Protein AF-A0A958Q9N9-F1 (afdb_monomer)

Foldseek 3Di:
DCPVVVVVVVVVVVVVVVVVVVCVVVCCVVCVPVDVLVVVLVVLQVQLVVLQVVLVVCVVVVVNLVSLVSLVSNQRLDLDQDDLVSLVSNLVSQVSSLVVLVVLCVVLVFDLPLSVVLNVLSVVLSVLNVVLNVLVVVLVVLVPPPDDDNDDPVVNVVSVVVNVVSSVVSNVSSVVSVVSSVVSSCSSPVVVVVVVPD

Structure (mmCIF, N/CA/C/O backbone):
data_AF-A0A958Q9N9-F1
#
_entry.id   AF-A0A958Q9N9-F1
#
loop_
_atom_site.group_PDB
_atom_site.id
_atom_site.type_symbol
_atom_site.label_atom_id
_atom_site.label_alt_id
_atom_site.label_comp_id
_atom_site.label_asym_id
_atom_site.label_entity_id
_atom_site.label_seq_id
_atom_site.pdbx_PDB_ins_code
_atom_site.Cartn_x
_atom_site.Cartn_y
_atom_site.Cartn_z
_atom_site.occupancy
_atom_site.B_iso_or_equiv
_atom_site.auth_seq_id
_atom_site.auth_comp_id
_atom_site.auth_asym_id
_atom_site.auth_atom_id
_atom_site.pdbx_PDB_model_num
ATOM 1 N N . MET A 1 1 ? 66.419 21.357 -17.525 1.00 58.06 1 MET A N 1
ATOM 2 C CA . MET A 1 1 ? 65.858 20.960 -16.212 1.00 58.06 1 MET A CA 1
ATOM 3 C C . MET A 1 1 ? 64.323 20.844 -16.187 1.00 58.06 1 MET A C 1
ATOM 5 O O . MET A 1 1 ? 63.795 20.378 -15.193 1.00 58.06 1 MET A O 1
ATOM 9 N N . TYR A 1 2 ? 63.599 21.180 -17.269 1.00 62.12 2 TYR A N 1
ATOM 10 C CA . TYR A 1 2 ? 62.125 21.081 -17.332 1.00 62.12 2 TYR A CA 1
ATOM 11 C C . TYR A 1 2 ? 61.589 19.790 -17.980 1.00 62.12 2 TYR A C 1
ATOM 13 O O . TYR A 1 2 ? 60.410 19.474 -17.849 1.00 62.12 2 TYR A O 1
ATOM 21 N N . ALA A 1 3 ? 62.452 19.015 -18.648 1.00 67.62 3 ALA A N 1
ATOM 22 C CA . ALA A 1 3 ? 62.053 17.811 -19.384 1.00 67.62 3 ALA A CA 1
ATOM 23 C C . ALA A 1 3 ? 61.544 16.666 -18.482 1.00 67.62 3 ALA A C 1
ATOM 25 O O . ALA A 1 3 ? 60.762 15.842 -18.937 1.00 67.62 3 ALA A O 1
ATOM 26 N N . SER A 1 4 ? 61.937 16.631 -17.204 1.00 71.31 4 SER A N 1
ATOM 27 C CA . SER A 1 4 ? 61.482 15.635 -16.219 1.00 71.31 4 SER A CA 1
ATOM 28 C C . SER A 1 4 ? 60.226 16.051 -15.439 1.00 71.31 4 SER A C 1
ATOM 30 O O . SER A 1 4 ? 59.584 15.201 -14.829 1.00 71.31 4 SER A O 1
ATOM 32 N N . LEU A 1 5 ? 59.833 17.330 -15.486 1.00 73.88 5 LEU A N 1
ATOM 33 C CA . LEU A 1 5 ? 58.622 17.844 -14.829 1.00 73.88 5 LEU A CA 1
ATOM 34 C C . LEU A 1 5 ? 57.352 17.529 -15.630 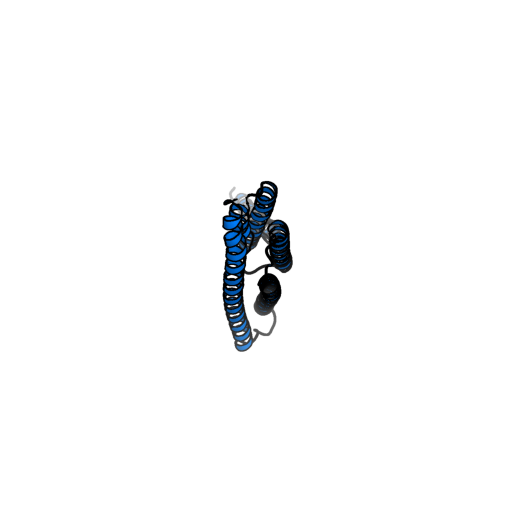1.00 73.88 5 LEU A C 1
ATOM 36 O O . LEU A 1 5 ? 56.320 17.191 -15.055 1.00 73.88 5 LEU A O 1
ATOM 40 N N . ILE A 1 6 ? 57.439 17.590 -16.961 1.00 76.56 6 ILE A N 1
ATOM 41 C CA . ILE A 1 6 ? 56.303 17.368 -17.868 1.00 76.56 6 ILE A CA 1
ATOM 42 C C . ILE A 1 6 ? 55.720 15.944 -17.732 1.00 76.56 6 ILE A C 1
ATOM 44 O O . ILE A 1 6 ? 54.504 15.828 -17.568 1.00 76.56 6 ILE A O 1
ATOM 48 N N . PRO A 1 7 ? 56.525 14.858 -17.707 1.00 80.50 7 PRO A N 1
ATOM 49 C CA . PRO A 1 7 ? 56.005 13.509 -17.495 1.00 80.50 7 PRO A CA 1
ATOM 50 C C . PRO A 1 7 ? 55.345 13.353 -16.124 1.00 80.50 7 PRO A C 1
ATOM 52 O O . PRO A 1 7 ? 54.278 12.756 -16.032 1.00 80.50 7 PRO A O 1
ATOM 55 N N . GLY A 1 8 ? 55.933 13.929 -15.069 1.00 83.00 8 GLY A N 1
ATOM 56 C CA . GLY A 1 8 ? 55.385 13.854 -13.711 1.00 83.00 8 GLY A CA 1
ATOM 57 C C . GLY A 1 8 ? 53.986 14.465 -13.605 1.00 83.00 8 GLY A C 1
ATOM 58 O O . GLY A 1 8 ? 53.097 13.872 -12.997 1.00 83.00 8 GLY A O 1
ATOM 59 N N . ILE A 1 9 ? 53.761 15.602 -14.269 1.00 85.12 9 ILE A N 1
ATOM 60 C CA . ILE A 1 9 ? 52.445 16.251 -14.327 1.00 85.12 9 ILE A CA 1
ATOM 61 C C . ILE A 1 9 ? 51.440 15.373 -15.090 1.00 85.12 9 ILE A C 1
ATOM 63 O O . ILE A 1 9 ? 50.326 15.160 -14.613 1.00 85.12 9 ILE A O 1
ATOM 67 N N . ILE A 1 10 ? 51.835 14.809 -16.236 1.00 86.06 10 ILE A N 1
ATOM 68 C CA . ILE A 1 10 ? 50.971 13.933 -17.046 1.00 86.06 10 ILE A CA 1
ATOM 69 C C . ILE A 1 10 ? 50.585 12.666 -16.268 1.00 86.06 10 ILE A C 1
ATOM 71 O O . ILE A 1 10 ? 49.405 12.318 -16.210 1.00 86.06 10 ILE A O 1
ATOM 75 N N . PHE A 1 11 ? 51.543 12.004 -15.614 1.00 89.75 11 PHE A N 1
ATOM 76 C CA . PHE A 1 11 ? 51.270 10.832 -14.778 1.00 89.75 11 PHE A CA 1
ATOM 77 C C . PHE A 1 11 ? 50.389 11.171 -13.569 1.00 89.75 11 PHE A C 1
ATOM 79 O O . PHE A 1 11 ? 49.515 10.377 -13.219 1.00 89.75 11 PHE A O 1
ATOM 86 N N . GLY A 1 12 ? 50.543 12.364 -12.987 1.00 88.69 12 GLY A N 1
ATOM 87 C CA . GLY A 1 12 ? 49.653 12.867 -11.940 1.00 88.69 12 GLY A CA 1
ATOM 88 C C . GLY A 1 12 ? 48.198 12.987 -12.405 1.00 88.69 12 GLY A C 1
ATOM 89 O O . GLY A 1 12 ? 47.292 12.506 -11.724 1.00 88.69 12 GLY A O 1
ATOM 90 N N . PHE A 1 13 ? 47.961 13.552 -13.595 1.00 90.06 13 PHE A N 1
ATOM 91 C CA . PHE A 1 13 ? 46.613 13.654 -14.170 1.00 90.06 13 PHE A CA 1
ATOM 92 C C . PHE A 1 13 ? 46.012 12.293 -14.528 1.00 90.06 13 PHE A C 1
ATOM 94 O O . PHE A 1 13 ? 44.828 12.068 -14.279 1.00 90.06 13 PHE A O 1
ATOM 101 N N . ILE A 1 14 ? 46.815 11.370 -15.064 1.00 92.06 14 ILE A N 1
ATOM 102 C CA . ILE A 1 14 ? 46.367 10.002 -15.360 1.00 92.06 14 ILE A CA 1
ATOM 103 C C . ILE A 1 14 ? 45.977 9.278 -14.065 1.00 92.06 14 ILE A C 1
ATOM 105 O O . ILE A 1 14 ? 44.912 8.666 -14.008 1.00 92.06 14 ILE A O 1
ATOM 109 N N . GLY A 1 15 ? 46.781 9.398 -13.004 1.00 90.62 15 GLY A N 1
ATOM 110 C CA . GLY A 1 15 ? 46.462 8.838 -11.689 1.00 90.62 15 GLY A CA 1
ATOM 111 C C . GLY A 1 15 ? 45.157 9.397 -11.117 1.00 90.62 15 GLY A C 1
ATOM 112 O O . GLY A 1 15 ? 44.288 8.632 -10.701 1.00 90.62 15 GLY A O 1
ATOM 113 N N . LEU A 1 16 ? 44.967 10.718 -11.179 1.00 92.38 16 LEU A N 1
ATOM 114 C CA . LEU A 1 16 ? 43.721 11.380 -10.776 1.00 92.38 16 LEU A CA 1
ATOM 115 C C . LEU A 1 16 ? 42.511 10.901 -11.586 1.00 92.38 16 LEU A C 1
ATOM 117 O O . LEU A 1 16 ? 41.448 10.658 -11.016 1.00 92.38 16 LEU A O 1
ATOM 121 N N . TYR A 1 17 ? 42.668 10.731 -12.899 1.00 91.19 17 TYR A N 1
ATOM 122 C CA . TYR A 1 17 ? 41.604 10.241 -13.772 1.00 91.19 17 TYR A CA 1
ATOM 123 C C . TYR A 1 17 ? 41.196 8.804 -13.428 1.00 91.19 17 TYR A C 1
ATOM 125 O O . TYR A 1 17 ? 40.005 8.501 -13.340 1.00 91.19 17 TYR A O 1
ATOM 133 N N . ILE A 1 18 ? 42.173 7.930 -13.173 1.00 91.06 18 ILE A N 1
ATOM 134 C CA . ILE A 1 18 ? 41.932 6.544 -12.756 1.00 91.06 18 ILE A CA 1
ATOM 135 C C . ILE A 1 18 ? 41.217 6.515 -11.402 1.00 91.06 18 ILE A C 1
ATOM 137 O O . ILE A 1 18 ? 40.203 5.830 -11.270 1.00 91.06 18 ILE A O 1
ATOM 141 N N . ILE A 1 19 ? 41.684 7.295 -10.421 1.00 91.62 19 ILE A N 1
ATOM 142 C CA . ILE A 1 19 ? 41.044 7.397 -9.102 1.00 91.62 19 ILE A CA 1
ATOM 143 C C . ILE A 1 19 ? 39.600 7.880 -9.251 1.00 91.62 19 ILE A C 1
ATOM 145 O O . ILE A 1 19 ? 38.698 7.240 -8.723 1.00 91.62 19 ILE A O 1
ATOM 149 N N . TYR A 1 20 ? 39.351 8.938 -10.027 1.00 90.31 20 TYR A N 1
ATOM 150 C CA . TYR A 1 20 ? 37.998 9.428 -10.301 1.00 90.31 20 TYR A CA 1
ATOM 151 C C . TYR A 1 20 ? 37.094 8.333 -10.889 1.00 90.31 20 TYR A C 1
ATOM 153 O O . TYR A 1 20 ? 35.945 8.174 -10.468 1.00 90.31 20 TYR A O 1
ATOM 161 N N . TRP A 1 21 ? 37.610 7.548 -11.836 1.00 88.38 21 TRP A N 1
ATOM 162 C CA . TRP A 1 21 ? 36.852 6.480 -12.484 1.00 88.38 21 TRP A CA 1
ATOM 163 C C . TRP A 1 21 ? 36.524 5.333 -11.517 1.00 88.38 21 TRP A C 1
ATOM 165 O O . TRP A 1 21 ? 35.372 4.898 -11.443 1.00 88.38 21 TRP A O 1
ATOM 175 N N . PHE A 1 22 ? 37.495 4.904 -10.706 1.00 86.69 22 PHE A N 1
ATOM 176 C CA . PHE A 1 22 ? 37.288 3.895 -9.663 1.00 86.69 22 PHE A CA 1
ATOM 177 C C . PHE A 1 22 ? 36.342 4.382 -8.565 1.00 86.69 22 PHE A C 1
ATOM 179 O O . PHE A 1 22 ? 35.413 3.661 -8.199 1.00 86.69 22 PHE A O 1
ATOM 186 N N . SER A 1 23 ? 36.505 5.618 -8.087 1.00 84.81 23 SER A N 1
ATOM 187 C CA . SER A 1 23 ? 35.585 6.233 -7.131 1.00 84.81 23 SER A CA 1
ATOM 188 C C . SER A 1 23 ? 34.167 6.257 -7.687 1.00 84.81 23 SER A C 1
ATOM 190 O O . SER A 1 23 ? 33.238 5.893 -6.977 1.00 84.81 23 SER A O 1
ATOM 192 N N . LYS A 1 24 ? 33.975 6.592 -8.967 1.00 80.50 24 LYS A N 1
ATOM 193 C CA . LYS A 1 24 ? 32.654 6.568 -9.605 1.00 80.50 24 LYS A CA 1
ATOM 194 C C . LYS A 1 24 ? 32.038 5.166 -9.629 1.00 80.50 24 LYS A C 1
ATOM 196 O O . LYS A 1 24 ? 30.839 5.050 -9.391 1.00 80.50 24 LYS A O 1
ATOM 201 N N . ILE A 1 25 ? 32.818 4.112 -9.878 1.00 80.31 25 ILE A N 1
ATOM 202 C CA . ILE A 1 25 ? 32.323 2.723 -9.858 1.00 80.31 25 ILE A CA 1
ATOM 203 C C . ILE A 1 25 ? 31.936 2.295 -8.449 1.00 80.31 25 ILE A C 1
ATOM 205 O O . ILE A 1 25 ? 30.827 1.801 -8.248 1.00 80.31 25 ILE A O 1
ATOM 209 N N . ILE A 1 26 ? 32.814 2.527 -7.475 1.00 79.50 26 ILE A N 1
ATOM 210 C CA . ILE A 1 26 ? 32.570 2.175 -6.075 1.00 79.50 26 ILE A CA 1
ATOM 211 C C . ILE A 1 26 ? 31.332 2.926 -5.575 1.00 79.50 26 ILE A C 1
ATOM 213 O O . ILE A 1 26 ? 30.378 2.314 -5.100 1.00 79.50 26 ILE A O 1
ATOM 217 N N . LEU A 1 27 ? 31.277 4.242 -5.795 1.00 71.56 27 LEU A N 1
ATOM 218 C CA . LEU A 1 27 ? 30.115 5.058 -5.455 1.00 71.56 27 LEU A CA 1
ATOM 219 C C . LEU A 1 27 ? 28.862 4.595 -6.212 1.00 71.56 27 LEU A C 1
ATOM 221 O O . LEU A 1 27 ? 27.789 4.583 -5.632 1.00 71.56 27 LEU A O 1
ATOM 225 N N . SER A 1 28 ? 28.949 4.139 -7.463 1.00 63.00 28 SER A N 1
ATOM 226 C CA . SER A 1 28 ? 27.768 3.623 -8.173 1.00 63.00 28 SER A CA 1
ATOM 227 C C . SER A 1 28 ? 27.204 2.330 -7.572 1.00 63.00 28 SER A C 1
ATOM 229 O O . SER A 1 28 ? 25.994 2.127 -7.631 1.00 63.00 28 SER A O 1
ATOM 231 N N . GLN A 1 29 ? 28.034 1.487 -6.946 1.00 63.59 29 GLN A N 1
ATOM 232 C CA . GLN A 1 29 ? 27.557 0.301 -6.228 1.00 63.59 29 GLN A CA 1
ATOM 233 C C . GLN A 1 29 ? 26.974 0.651 -4.857 1.00 63.59 29 GLN A C 1
ATOM 235 O O . GLN A 1 29 ? 25.930 0.116 -4.490 1.00 63.59 29 GLN A O 1
ATOM 240 N N . PHE A 1 30 ? 27.583 1.598 -4.136 1.00 59.78 30 PHE A N 1
ATOM 241 C CA . PHE A 1 30 ? 27.069 2.047 -2.839 1.00 59.78 30 PHE A CA 1
ATOM 242 C C . PHE A 1 30 ? 25.823 2.940 -2.957 1.00 59.78 30 PHE A C 1
ATOM 244 O O . PHE A 1 30 ? 24.925 2.834 -2.130 1.00 59.78 30 PHE A O 1
ATOM 251 N N . PHE A 1 31 ? 25.717 3.776 -3.994 1.00 55.84 31 PHE A N 1
ATOM 252 C CA . PHE A 1 31 ? 24.596 4.704 -4.212 1.00 55.84 31 PHE A CA 1
ATOM 253 C C . PHE A 1 31 ? 23.559 4.205 -5.234 1.00 55.84 31 PHE A C 1
ATOM 255 O O . PHE A 1 31 ? 22.487 4.797 -5.351 1.00 55.84 31 PHE A O 1
ATOM 262 N N . GLY A 1 32 ? 23.823 3.103 -5.943 1.00 47.69 32 GLY A N 1
ATOM 263 C CA . GLY A 1 32 ? 22.908 2.486 -6.914 1.00 47.69 32 GLY A CA 1
ATOM 264 C C . GLY A 1 32 ? 21.515 2.111 -6.372 1.00 47.69 32 GLY A C 1
ATOM 265 O O . GLY A 1 32 ? 20.539 2.306 -7.101 1.00 47.69 32 GLY A O 1
ATOM 266 N N . PRO A 1 33 ? 21.372 1.637 -5.114 1.00 52.31 33 PRO A N 1
ATOM 267 C CA . PRO A 1 33 ? 20.067 1.370 -4.502 1.00 52.31 33 PRO A CA 1
ATOM 268 C C . PRO A 1 33 ? 19.540 2.513 -3.614 1.00 52.31 33 PRO A C 1
ATOM 270 O O . PRO A 1 33 ? 18.380 2.481 -3.208 1.00 52.31 33 PRO A O 1
ATOM 273 N N . PHE A 1 34 ? 20.324 3.563 -3.340 1.00 51.91 34 PHE A N 1
ATOM 274 C CA . PHE A 1 34 ? 19.862 4.758 -2.613 1.00 51.91 34 PHE A CA 1
ATOM 275 C C . PHE A 1 34 ? 19.092 5.706 -3.538 1.00 51.91 34 PHE A C 1
ATOM 277 O O . PHE A 1 34 ? 19.373 6.900 -3.651 1.00 51.91 34 PHE A O 1
ATOM 284 N N . SER A 1 35 ? 18.066 5.190 -4.215 1.00 62.97 35 SER A N 1
ATOM 285 C CA . SER A 1 35 ? 17.094 6.081 -4.827 1.00 62.97 35 SER A CA 1
ATOM 286 C C . SER A 1 35 ? 16.387 6.830 -3.700 1.00 62.97 35 SER A C 1
ATOM 288 O O . SER A 1 35 ? 15.733 6.213 -2.861 1.00 62.97 35 SER A O 1
ATOM 290 N N . PHE A 1 36 ? 16.450 8.164 -3.695 1.00 66.81 36 PHE A N 1
ATOM 291 C CA . PHE A 1 36 ? 15.654 9.007 -2.789 1.00 66.81 36 PHE A CA 1
ATOM 292 C C . PHE A 1 36 ? 14.167 8.594 -2.745 1.00 66.81 36 PHE A C 1
ATOM 294 O O . PHE A 1 36 ? 13.494 8.791 -1.733 1.00 66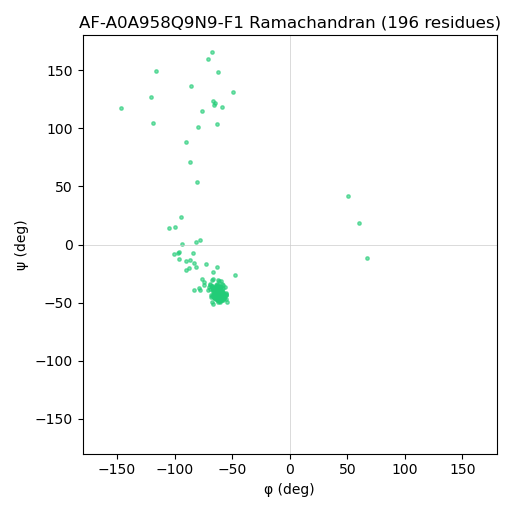.81 36 PHE A O 1
ATOM 301 N N . LYS A 1 37 ? 13.660 7.977 -3.824 1.00 70.62 37 LYS A N 1
ATOM 302 C CA . LYS A 1 37 ? 12.314 7.396 -3.900 1.00 70.62 37 LYS A CA 1
ATOM 303 C C . LYS A 1 37 ? 12.121 6.216 -2.944 1.00 70.62 37 LYS A C 1
ATOM 305 O O . LYS A 1 37 ? 11.130 6.204 -2.225 1.00 70.62 37 LYS A O 1
ATOM 310 N N . ASP A 1 38 ? 13.065 5.280 -2.877 1.00 73.19 38 ASP A N 1
ATOM 311 C CA . ASP A 1 38 ? 12.993 4.149 -1.943 1.00 73.19 38 ASP A CA 1
ATOM 312 C C . ASP A 1 38 ? 13.126 4.609 -0.495 1.00 73.19 38 ASP A C 1
ATOM 314 O O . ASP A 1 38 ? 12.413 4.111 0.372 1.00 73.19 38 ASP A O 1
ATOM 318 N N . MET A 1 39 ? 13.961 5.615 -0.228 1.00 79.62 39 MET A N 1
ATOM 319 C CA . MET A 1 39 ? 14.076 6.199 1.111 1.00 79.62 39 MET A CA 1
ATOM 320 C C . MET A 1 39 ? 12.763 6.860 1.554 1.00 79.62 39 MET A C 1
ATOM 322 O O . MET A 1 39 ? 12.306 6.650 2.678 1.00 79.62 39 MET A O 1
ATOM 326 N N . ARG A 1 40 ? 12.110 7.604 0.651 1.00 83.75 40 ARG A N 1
ATOM 327 C CA . ARG A 1 40 ? 10.784 8.186 0.895 1.00 83.75 40 ARG A CA 1
ATOM 328 C C . ARG A 1 40 ? 9.725 7.105 1.114 1.00 83.75 40 ARG A C 1
ATOM 330 O O . ARG A 1 40 ? 8.946 7.219 2.053 1.00 83.75 40 ARG A O 1
ATOM 337 N N . ASN A 1 41 ? 9.710 6.059 0.290 1.00 83.62 41 ASN A N 1
ATOM 338 C CA . ASN A 1 41 ? 8.753 4.958 0.405 1.00 83.62 41 ASN A CA 1
ATOM 339 C C . ASN A 1 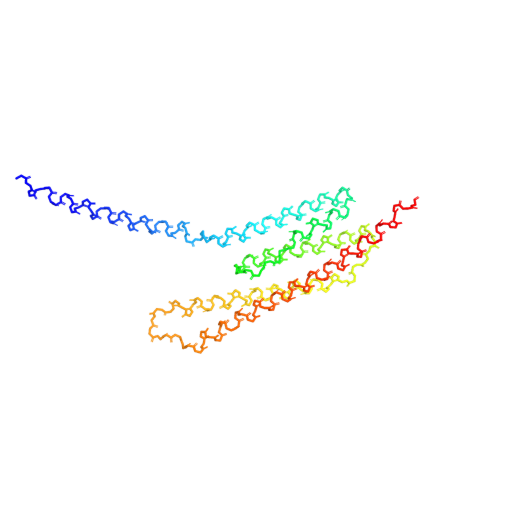41 ? 8.925 4.189 1.723 1.00 83.62 41 ASN A C 1
ATOM 341 O O . ASN A 1 41 ? 7.944 3.961 2.425 1.00 83.62 41 ASN A O 1
ATOM 345 N N . LYS A 1 42 ? 10.168 3.869 2.108 1.00 85.81 42 LYS A N 1
ATOM 346 C CA . LYS A 1 42 ? 10.486 3.244 3.402 1.00 85.81 42 LYS A CA 1
ATOM 347 C C . LYS A 1 42 ? 10.027 4.102 4.573 1.00 85.81 42 LYS A C 1
ATOM 349 O O . LYS A 1 42 ? 9.476 3.574 5.531 1.00 85.81 42 LYS A O 1
ATOM 354 N N . ARG A 1 43 ? 10.209 5.423 4.484 1.00 89.12 43 ARG A N 1
ATOM 355 C CA . ARG A 1 43 ? 9.719 6.353 5.505 1.00 89.12 43 ARG A CA 1
ATOM 356 C C . ARG A 1 43 ? 8.195 6.324 5.616 1.00 89.12 43 ARG A C 1
ATOM 358 O O . ARG A 1 43 ? 7.698 6.226 6.725 1.00 89.12 43 ARG A O 1
ATOM 365 N N . ILE A 1 44 ? 7.473 6.338 4.494 1.00 88.50 44 ILE A N 1
ATOM 366 C CA . ILE A 1 44 ? 6.002 6.256 4.489 1.00 88.50 44 ILE A CA 1
ATOM 367 C C . ILE A 1 44 ? 5.521 4.973 5.183 1.00 88.50 44 ILE A C 1
ATOM 369 O O . ILE A 1 44 ? 4.629 5.039 6.022 1.00 88.50 44 ILE A O 1
ATOM 373 N N . VAL A 1 45 ? 6.123 3.819 4.870 1.00 88.88 45 VAL A N 1
ATOM 374 C CA . VAL A 1 45 ? 5.777 2.549 5.533 1.00 88.88 45 VAL A CA 1
ATOM 375 C C . VAL A 1 45 ? 6.141 2.579 7.017 1.00 88.88 45 VAL A C 1
ATOM 377 O O . VAL A 1 45 ? 5.340 2.165 7.848 1.00 88.88 45 VAL A O 1
ATOM 380 N N . GLY A 1 46 ? 7.314 3.109 7.366 1.00 90.56 46 GLY A N 1
ATOM 381 C CA . GLY A 1 46 ? 7.745 3.232 8.758 1.00 90.56 46 GLY A CA 1
ATOM 382 C C . GLY A 1 46 ? 6.829 4.131 9.590 1.00 90.56 46 GLY A C 1
ATOM 383 O O . GLY A 1 46 ? 6.477 3.778 10.712 1.00 90.56 46 GLY A O 1
ATOM 384 N N . ASP A 1 47 ? 6.403 5.267 9.040 1.00 92.75 47 ASP A N 1
ATOM 385 C CA . ASP A 1 47 ? 5.481 6.190 9.704 1.00 92.75 47 ASP A CA 1
ATOM 386 C C . ASP A 1 47 ? 4.090 5.548 9.878 1.00 92.75 47 ASP A C 1
ATOM 388 O O . ASP A 1 47 ? 3.493 5.660 10.950 1.00 92.75 47 ASP A O 1
ATOM 392 N N . ALA A 1 48 ? 3.616 4.792 8.881 1.00 93.31 48 ALA A N 1
ATOM 393 C CA . ALA A 1 48 ? 2.369 4.031 8.965 1.00 93.31 48 ALA A CA 1
ATOM 394 C C . ALA A 1 48 ? 2.423 2.902 10.012 1.00 93.31 48 ALA A C 1
ATOM 396 O O . ALA A 1 48 ? 1.480 2.736 10.785 1.00 93.31 48 ALA A O 1
ATOM 397 N N . SER A 1 49 ? 3.537 2.168 10.093 1.00 93.44 49 SER A N 1
ATOM 398 C CA . SER A 1 49 ? 3.748 1.138 11.120 1.00 93.44 49 SER A CA 1
ATOM 399 C C . SER A 1 49 ? 3.706 1.744 12.522 1.00 93.44 49 SER A C 1
ATOM 401 O O . SER A 1 49 ? 3.000 1.243 13.390 1.00 93.44 49 SER A O 1
ATOM 403 N N . LYS A 1 50 ? 4.385 2.880 12.731 1.00 94.50 50 LYS A N 1
ATOM 404 C CA . LYS A 1 50 ? 4.341 3.604 14.011 1.00 94.50 50 LYS A CA 1
ATOM 405 C C . LYS A 1 50 ? 2.933 4.080 14.361 1.00 94.50 50 LYS A C 1
ATOM 407 O O . LYS A 1 50 ? 2.569 4.084 15.534 1.00 94.50 50 LYS A O 1
ATOM 412 N N . ALA A 1 51 ? 2.150 4.509 13.371 1.00 94.12 51 ALA A N 1
ATOM 413 C CA . ALA A 1 51 ? 0.759 4.895 13.587 1.00 94.12 51 ALA A CA 1
ATOM 414 C C . ALA A 1 51 ? -0.094 3.696 14.028 1.00 94.12 51 ALA A C 1
ATOM 416 O O . ALA A 1 51 ? -0.878 3.833 14.967 1.00 94.12 51 ALA A O 1
ATOM 417 N N . LEU A 1 52 ? 0.103 2.519 13.427 1.00 94.88 52 LEU A N 1
ATOM 418 C CA . LEU A 1 52 ? -0.574 1.287 13.841 1.00 94.88 52 LEU A CA 1
ATOM 419 C C . LEU A 1 52 ? -0.193 0.886 15.272 1.00 94.88 52 LEU A C 1
ATOM 421 O O . LEU A 1 52 ? -1.075 0.619 16.083 1.00 94.88 52 LEU A O 1
ATOM 425 N N . ASP A 1 53 ? 1.095 0.908 15.610 1.00 94.88 53 ASP A N 1
ATOM 426 C CA . ASP A 1 53 ? 1.566 0.568 16.958 1.00 94.88 53 ASP A CA 1
ATOM 427 C C . ASP A 1 53 ? 1.038 1.545 18.018 1.00 94.88 53 ASP A C 1
ATOM 429 O O . ASP A 1 53 ? 0.652 1.137 19.112 1.00 94.88 53 ASP A O 1
ATOM 433 N N . ALA A 1 54 ? 0.963 2.838 17.691 1.00 93.88 54 ALA A N 1
ATOM 434 C CA . ALA A 1 54 ? 0.339 3.832 18.560 1.00 93.88 54 ALA A CA 1
ATOM 435 C C . ALA A 1 54 ? -1.169 3.581 18.732 1.00 93.88 54 ALA A C 1
ATOM 437 O O . ALA A 1 54 ? -1.686 3.717 19.836 1.00 93.88 54 ALA A O 1
ATOM 438 N N . SER A 1 55 ? -1.859 3.176 17.662 1.00 93.69 55 SER A N 1
ATOM 439 C CA . SER A 1 55 ? -3.291 2.854 17.713 1.00 93.69 55 SER A CA 1
ATOM 440 C C . SER A 1 55 ? -3.550 1.654 18.627 1.00 93.69 55 SER A C 1
ATOM 442 O O . SER A 1 55 ? -4.475 1.700 19.433 1.00 93.69 55 SER A O 1
ATOM 444 N N . LYS A 1 56 ? -2.689 0.626 18.586 1.00 92.38 56 LYS A N 1
ATOM 445 C CA . LYS A 1 56 ? -2.756 -0.533 19.496 1.00 92.38 56 LYS A CA 1
ATOM 446 C C . LYS A 1 56 ? -2.687 -0.127 20.967 1.00 92.38 56 LYS A C 1
ATOM 448 O O . LYS A 1 56 ? -3.530 -0.557 21.744 1.00 92.38 56 LYS A O 1
ATOM 453 N N . ARG A 1 57 ? -1.751 0.760 21.327 1.00 92.94 57 ARG A N 1
ATOM 454 C CA . ARG A 1 57 ? -1.642 1.294 22.698 1.00 92.94 57 ARG A CA 1
ATOM 455 C C . ARG A 1 57 ? -2.903 2.050 23.123 1.00 92.94 57 ARG A C 1
ATOM 457 O O . ARG A 1 57 ? -3.409 1.831 24.213 1.00 92.94 57 ARG A O 1
ATOM 464 N N . LEU A 1 58 ? -3.454 2.886 22.241 1.00 92.31 58 LEU A N 1
ATOM 465 C CA . LEU A 1 58 ? -4.697 3.618 22.518 1.00 92.31 58 LEU A CA 1
ATOM 466 C C . LEU A 1 58 ? -5.897 2.681 22.728 1.00 92.31 58 LEU A C 1
ATOM 468 O O . LEU A 1 58 ? -6.760 2.970 23.553 1.00 92.31 58 LEU A O 1
ATOM 472 N N . LEU A 1 59 ? -5.942 1.546 22.024 1.00 89.56 59 LEU A N 1
ATOM 473 C CA . LEU A 1 59 ? -6.985 0.539 22.225 1.00 89.56 59 LEU A CA 1
ATOM 474 C C . LEU A 1 59 ? -6.848 -0.193 23.567 1.00 89.56 59 LEU A C 1
ATOM 476 O O . LEU A 1 59 ? -7.859 -0.514 24.192 1.00 89.56 59 LEU A O 1
ATOM 480 N N . GLU A 1 60 ? -5.621 -0.455 24.022 1.00 90.50 60 GLU A N 1
ATOM 481 C CA . GLU A 1 60 ? -5.358 -0.991 25.367 1.00 90.50 60 GLU A CA 1
ATOM 482 C C . GLU A 1 60 ? -5.820 -0.013 26.458 1.00 90.50 60 GLU A C 1
ATOM 484 O O . GLU A 1 60 ? -6.401 -0.437 27.454 1.00 90.50 60 GLU A O 1
ATOM 489 N N . GLU A 1 61 ? -5.660 1.291 26.224 1.00 91.25 61 GLU A N 1
ATOM 490 C CA . GLU A 1 61 ? -6.156 2.376 27.084 1.00 91.25 61 GLU A CA 1
ATOM 491 C C . GLU A 1 61 ? -7.666 2.659 26.931 1.00 91.25 61 GLU A C 1
ATOM 493 O O . GLU A 1 61 ? -8.171 3.597 27.543 1.00 91.25 61 GLU A O 1
ATOM 498 N N . GLN A 1 62 ? -8.395 1.879 26.122 1.00 87.25 62 GLN A N 1
ATOM 499 C CA . GLN A 1 62 ? -9.830 2.046 25.829 1.00 87.25 62 GLN A CA 1
ATOM 500 C C . GLN A 1 62 ? -10.215 3.390 25.172 1.00 87.25 62 GLN A C 1
ATOM 502 O O . GLN A 1 62 ? -11.389 3.753 25.117 1.00 87.25 62 GLN A O 1
ATOM 507 N N . LYS A 1 63 ? -9.257 4.114 24.586 1.00 88.44 63 LYS A N 1
ATOM 508 C CA . LYS A 1 63 ? -9.485 5.390 23.886 1.00 88.44 63 LYS A CA 1
ATOM 509 C C . LYS A 1 63 ? -9.865 5.158 22.425 1.00 88.44 63 LYS A C 1
ATOM 511 O O . LYS A 1 63 ? -9.072 5.395 21.515 1.00 88.44 63 LYS A O 1
ATOM 516 N N . VAL A 1 64 ? -11.075 4.650 22.194 1.00 86.69 64 VAL A N 1
ATOM 517 C CA . VAL A 1 64 ? -11.527 4.188 20.867 1.00 86.69 64 VAL A CA 1
ATOM 518 C C . VAL A 1 64 ? -11.525 5.303 19.813 1.00 86.69 64 VAL A C 1
ATOM 520 O O . VAL A 1 64 ? -11.088 5.073 18.690 1.00 86.69 64 VAL A O 1
ATOM 523 N N . GLU A 1 65 ? -11.961 6.516 20.152 1.00 86.88 65 GLU A N 1
ATOM 524 C CA . GLU A 1 65 ? -12.023 7.623 19.186 1.00 86.88 65 GLU A CA 1
ATOM 525 C C . GLU A 1 65 ? -10.622 8.064 18.729 1.00 86.88 65 GLU A C 1
ATOM 527 O O . GLU A 1 65 ? -10.325 8.049 17.532 1.00 86.88 65 GLU A O 1
ATOM 532 N N . GLU A 1 66 ? -9.715 8.325 19.677 1.00 90.12 66 GLU A N 1
ATOM 533 C CA . GLU A 1 66 ? -8.305 8.638 19.393 1.00 90.12 66 GLU A CA 1
ATOM 534 C C . GLU A 1 66 ? -7.619 7.507 18.611 1.00 90.12 66 GLU A C 1
ATOM 536 O O . GLU A 1 66 ? -6.803 7.742 17.714 1.00 90.12 66 GLU A O 1
ATOM 541 N N . CYS A 1 67 ? -7.966 6.259 18.932 1.00 91.06 67 CYS A N 1
ATOM 542 C CA . CYS A 1 67 ? -7.479 5.070 18.250 1.00 91.06 67 CYS A CA 1
ATOM 543 C C . CYS A 1 67 ? -7.885 5.064 16.766 1.00 91.06 67 CYS A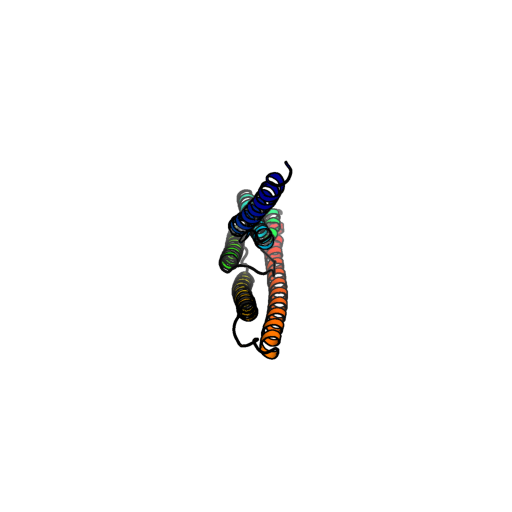 C 1
ATOM 545 O O . CYS A 1 67 ? -7.029 4.874 15.899 1.00 91.06 67 CYS A O 1
ATOM 547 N N . LEU A 1 68 ? -9.155 5.338 16.451 1.00 89.25 68 LEU A N 1
ATOM 548 C CA . LEU A 1 68 ? -9.669 5.394 15.076 1.00 89.25 68 LEU A CA 1
ATOM 549 C C . LEU A 1 68 ? -9.082 6.561 14.273 1.00 89.25 68 LEU A C 1
ATOM 551 O O . LEU A 1 68 ? -8.763 6.403 13.086 1.00 89.25 68 LEU A O 1
ATOM 555 N N . GLU A 1 69 ? -8.895 7.720 14.905 1.00 89.31 69 GLU A N 1
ATOM 556 C CA . GLU A 1 69 ? -8.210 8.852 14.279 1.00 89.31 69 GLU A CA 1
ATOM 557 C C . GLU A 1 69 ? -6.758 8.506 13.942 1.00 89.31 69 GLU A C 1
ATOM 559 O O . GLU A 1 69 ? -6.279 8.789 12.836 1.00 89.31 69 GLU A O 1
ATOM 564 N N . ARG A 1 70 ? -6.054 7.842 14.865 1.00 90.56 70 ARG A N 1
ATOM 565 C CA . ARG A 1 70 ? -4.658 7.449 14.669 1.00 90.56 70 ARG A CA 1
ATOM 566 C C . ARG A 1 70 ? -4.508 6.354 13.619 1.00 90.56 70 ARG A C 1
ATOM 568 O O . ARG A 1 70 ? -3.590 6.427 12.795 1.00 90.56 70 ARG A O 1
ATOM 575 N N . LEU A 1 71 ? -5.438 5.404 13.585 1.00 92.06 71 LEU A N 1
ATOM 576 C CA . LEU A 1 71 ? -5.461 4.295 12.635 1.00 92.06 71 LEU A CA 1
ATOM 577 C C . LEU A 1 71 ? -5.604 4.777 11.186 1.00 92.06 71 LEU A C 1
ATOM 579 O O . LEU A 1 71 ? -5.013 4.195 10.275 1.00 92.06 71 LEU A O 1
ATOM 583 N N . LYS A 1 72 ? -6.273 5.914 10.957 1.00 88.44 72 LYS A N 1
ATOM 584 C CA . LYS A 1 72 ? -6.354 6.547 9.631 1.00 88.44 72 LYS A CA 1
ATOM 585 C C . LYS A 1 72 ? -4.968 6.876 9.068 1.00 88.44 72 LYS A C 1
ATOM 587 O O . LYS A 1 72 ? -4.752 6.771 7.862 1.00 88.44 72 LYS A O 1
ATOM 592 N N . GLY A 1 73 ? -4.023 7.245 9.936 1.00 87.31 73 GLY A N 1
ATOM 593 C CA . GLY A 1 73 ? -2.624 7.497 9.583 1.00 87.31 73 GLY A CA 1
ATOM 594 C C . GLY A 1 73 ? -1.816 6.232 9.269 1.00 87.31 73 GLY A C 1
ATOM 595 O O . GLY A 1 73 ? -0.765 6.329 8.639 1.00 87.31 73 GLY A O 1
ATOM 596 N N . ALA A 1 74 ? -2.305 5.051 9.658 1.00 92.38 74 ALA A N 1
ATOM 597 C CA . ALA A 1 74 ? -1.687 3.767 9.335 1.00 92.38 74 ALA A CA 1
ATOM 598 C C . ALA A 1 74 ? -2.046 3.274 7.919 1.00 92.38 74 ALA A C 1
ATOM 600 O O . ALA A 1 74 ? -1.315 2.468 7.337 1.00 92.38 74 ALA A O 1
ATOM 601 N N . PHE A 1 75 ? -3.124 3.791 7.315 1.00 91.81 75 PHE A N 1
ATOM 602 C CA . PHE A 1 75 ? -3.460 3.501 5.922 1.00 91.81 75 PHE A CA 1
ATOM 603 C C . PHE A 1 75 ? -2.558 4.272 4.950 1.00 91.81 75 PHE A C 1
ATOM 605 O O . PHE A 1 75 ? -2.611 5.492 4.800 1.00 91.81 75 PHE A O 1
ATOM 612 N N . ILE A 1 76 ? -1.750 3.529 4.196 1.00 91.12 76 ILE A N 1
ATOM 613 C CA . ILE A 1 76 ? -0.859 4.101 3.180 1.00 91.12 76 ILE A CA 1
ATOM 614 C C . ILE A 1 76 ? -1.639 4.414 1.897 1.00 91.12 76 ILE A C 1
ATOM 616 O O . ILE A 1 76 ? -1.856 3.516 1.089 1.00 91.12 76 ILE A O 1
ATOM 620 N N . PHE A 1 77 ? -2.000 5.676 1.650 1.00 87.75 77 PHE A N 1
ATOM 621 C CA . PHE A 1 77 ? -2.745 6.125 0.452 1.00 87.75 77 PHE A CA 1
ATOM 622 C C . PHE A 1 77 ? -1.869 6.629 -0.709 1.00 87.75 77 PHE A C 1
ATOM 624 O O . PHE A 1 77 ? -2.306 7.427 -1.533 1.00 87.75 77 PHE A O 1
ATOM 631 N N . HIS A 1 78 ? -0.608 6.211 -0.778 1.00 83.75 78 HIS A N 1
ATOM 632 C CA . HIS A 1 78 ? 0.302 6.664 -1.828 1.00 83.75 78 HIS A CA 1
ATOM 633 C C . HIS A 1 78 ? 0.168 5.810 -3.109 1.00 83.75 78 HIS A C 1
ATOM 635 O O . HIS A 1 78 ? 0.094 4.585 -3.027 1.00 83.75 78 HIS A O 1
ATOM 641 N N . SER A 1 79 ? 0.143 6.447 -4.287 1.00 76.50 79 SER A N 1
ATOM 642 C CA . SER A 1 79 ? 0.080 5.816 -5.625 1.00 76.50 79 SER A CA 1
ATOM 643 C C . SER A 1 79 ? 1.451 5.739 -6.323 1.00 76.50 79 SER A C 1
ATOM 645 O O . SER A 1 79 ? 1.545 5.542 -7.534 1.00 76.50 79 SER A O 1
ATOM 647 N N . GLY A 1 80 ? 2.535 5.934 -5.566 1.00 74.81 80 GLY A N 1
ATOM 648 C CA . GLY A 1 80 ? 3.892 5.997 -6.099 1.00 74.81 80 GLY A CA 1
ATOM 649 C C . GLY A 1 80 ? 4.414 4.671 -6.664 1.00 74.81 80 GLY A C 1
ATOM 650 O O . GLY A 1 80 ? 3.863 3.603 -6.406 1.00 74.81 80 GLY A O 1
ATOM 651 N N . PRO A 1 81 ? 5.518 4.713 -7.434 1.00 78.19 81 PRO A N 1
ATOM 652 C CA . PRO A 1 81 ? 6.202 3.502 -7.854 1.00 78.19 81 PRO A CA 1
ATOM 653 C C . PRO A 1 81 ? 6.792 2.790 -6.639 1.00 78.19 81 PRO A C 1
ATOM 655 O O . PRO A 1 81 ? 7.646 3.338 -5.938 1.00 78.19 81 PRO A O 1
ATOM 658 N N . PHE A 1 82 ? 6.351 1.555 -6.438 1.00 83.56 82 PHE A N 1
ATOM 659 C CA . PHE A 1 82 ? 6.806 0.674 -5.376 1.00 83.56 82 PHE A CA 1
ATOM 660 C C . PHE A 1 82 ? 7.506 -0.550 -5.956 1.00 83.56 82 PHE A C 1
ATOM 662 O O . PHE A 1 82 ? 7.178 -1.010 -7.052 1.00 83.56 82 PHE A O 1
ATOM 669 N N . SER A 1 83 ? 8.480 -1.078 -5.216 1.00 85.88 83 SER A N 1
ATOM 670 C CA . SER A 1 83 ? 9.010 -2.414 -5.474 1.00 85.88 83 SER A CA 1
ATOM 671 C C . SER A 1 83 ? 7.976 -3.474 -5.083 1.00 85.88 83 SER A C 1
ATOM 673 O O . SER A 1 83 ? 7.082 -3.215 -4.280 1.00 85.88 83 SER A O 1
ATOM 675 N N . TYR A 1 84 ? 8.117 -4.687 -5.615 1.00 87.31 84 TYR A N 1
ATOM 676 C CA . TYR A 1 84 ? 7.261 -5.819 -5.247 1.00 87.31 84 TYR A CA 1
ATOM 677 C C . TYR A 1 84 ? 7.239 -6.102 -3.746 1.00 87.31 84 TYR A C 1
ATOM 679 O O . TYR A 1 84 ? 6.176 -6.320 -3.167 1.00 87.31 84 TYR A O 1
ATOM 687 N N . GLU A 1 85 ? 8.410 -6.042 -3.118 1.00 87.31 85 GLU A N 1
ATOM 688 C CA . GLU A 1 85 ? 8.563 -6.181 -1.673 1.00 87.31 85 GLU A CA 1
ATOM 689 C C . GLU A 1 85 ? 7.759 -5.111 -0.924 1.00 87.31 85 GLU A C 1
ATOM 691 O O . GLU A 1 85 ? 6.982 -5.427 -0.026 1.00 87.31 85 GLU A O 1
ATOM 696 N N . MET A 1 86 ? 7.860 -3.853 -1.360 1.00 89.00 86 MET A N 1
ATOM 697 C CA . MET A 1 86 ? 7.127 -2.741 -0.762 1.00 89.00 86 MET A CA 1
ATOM 698 C C . MET A 1 86 ? 5.611 -2.891 -0.939 1.00 89.00 86 MET A C 1
ATOM 700 O O . MET A 1 86 ? 4.860 -2.592 -0.019 1.00 89.00 86 MET A O 1
ATOM 704 N N . ILE A 1 87 ? 5.143 -3.391 -2.087 1.00 91.38 87 ILE A N 1
ATOM 705 C CA . ILE A 1 87 ? 3.715 -3.671 -2.308 1.00 91.38 87 ILE A CA 1
ATOM 706 C C . ILE A 1 87 ? 3.218 -4.731 -1.319 1.00 91.38 87 ILE A C 1
ATOM 708 O O . ILE A 1 87 ? 2.136 -4.573 -0.754 1.00 91.38 87 ILE A O 1
ATOM 712 N N . SER A 1 88 ? 4.007 -5.782 -1.078 1.00 91.44 88 SER A N 1
ATOM 713 C CA . SER A 1 88 ? 3.692 -6.807 -0.077 1.00 91.44 88 SER A CA 1
ATOM 714 C C . SER A 1 88 ? 3.610 -6.209 1.332 1.00 91.44 88 SER A C 1
ATOM 716 O O . SER A 1 88 ? 2.607 -6.388 2.018 1.00 91.44 88 SER A O 1
ATOM 718 N N . MET A 1 89 ? 4.601 -5.399 1.724 1.00 91.94 89 MET A N 1
ATOM 719 C CA . MET A 1 89 ? 4.603 -4.696 3.015 1.00 91.94 89 MET A CA 1
ATOM 720 C C . MET A 1 89 ? 3.386 -3.779 3.182 1.00 91.94 89 MET A C 1
ATOM 722 O O . MET A 1 89 ? 2.735 -3.811 4.221 1.00 91.94 89 MET A O 1
ATOM 726 N N . ILE A 1 90 ? 3.046 -2.998 2.153 1.00 92.75 90 ILE A N 1
ATOM 727 C CA . ILE A 1 90 ? 1.871 -2.118 2.149 1.00 92.75 90 ILE A CA 1
ATOM 728 C C . ILE A 1 90 ? 0.583 -2.933 2.315 1.00 92.75 90 ILE A C 1
ATOM 730 O O . ILE A 1 90 ? -0.274 -2.558 3.107 1.00 92.75 90 ILE A O 1
ATOM 734 N N . THR A 1 91 ? 0.461 -4.050 1.596 1.00 94.12 91 THR A N 1
ATOM 735 C CA . THR A 1 91 ? -0.724 -4.919 1.665 1.00 94.12 91 THR A CA 1
ATOM 736 C C . THR A 1 91 ? -0.879 -5.503 3.066 1.00 94.12 91 THR A C 1
ATOM 738 O O . THR A 1 91 ? -1.948 -5.395 3.657 1.00 94.12 91 THR A O 1
ATOM 741 N N . ASN A 1 92 ? 0.200 -6.040 3.639 1.00 94.75 92 ASN A N 1
ATOM 742 C CA . ASN A 1 92 ? 0.194 -6.579 4.999 1.00 94.75 92 ASN A CA 1
ATOM 743 C C . ASN A 1 92 ? -0.147 -5.504 6.037 1.00 94.75 92 ASN A C 1
ATOM 745 O O . ASN A 1 92 ? -0.896 -5.772 6.971 1.00 94.75 92 ASN A O 1
ATOM 749 N N . GLN A 1 93 ? 0.349 -4.278 5.850 1.00 94.75 93 GLN A N 1
ATOM 750 C CA . GLN A 1 93 ? 0.001 -3.143 6.700 1.00 94.75 93 GLN A CA 1
ATOM 751 C C . GLN A 1 93 ? -1.501 -2.834 6.643 1.00 94.75 93 GLN A C 1
ATOM 753 O O . GLN A 1 93 ? -2.109 -2.603 7.686 1.00 94.75 93 GLN A O 1
ATOM 758 N N . HIS A 1 94 ? -2.121 -2.840 5.456 1.00 94.94 94 HIS A N 1
ATOM 759 C CA . HIS A 1 94 ? -3.570 -2.641 5.338 1.00 94.94 94 HIS A CA 1
ATOM 760 C C . HIS A 1 94 ? -4.356 -3.766 5.989 1.00 94.94 94 HIS A C 1
ATOM 762 O O . HIS A 1 94 ? -5.253 -3.468 6.767 1.00 94.94 94 HIS A O 1
ATOM 768 N N . LEU A 1 95 ? -3.990 -5.026 5.749 1.00 95.25 95 LEU A N 1
ATOM 769 C CA . LEU A 1 95 ? -4.639 -6.174 6.390 1.00 95.25 95 LEU A CA 1
ATOM 770 C C . LEU A 1 95 ? -4.531 -6.102 7.920 1.00 95.25 95 LEU A C 1
ATOM 772 O O . LEU A 1 95 ? -5.510 -6.347 8.615 1.00 95.25 95 LEU A O 1
ATOM 776 N N . ALA A 1 96 ? -3.385 -5.671 8.454 1.00 95.06 96 ALA A N 1
ATOM 777 C CA . ALA A 1 96 ? -3.226 -5.450 9.889 1.00 95.06 96 ALA A CA 1
ATOM 778 C C . ALA A 1 96 ? -4.141 -4.330 10.417 1.00 95.06 96 ALA A C 1
ATOM 780 O O . ALA A 1 96 ? -4.669 -4.446 11.519 1.00 95.06 96 ALA A O 1
ATOM 781 N N . CYS A 1 97 ? -4.367 -3.266 9.638 1.00 95.00 97 CYS A N 1
ATOM 782 C CA . CYS A 1 97 ? -5.336 -2.230 10.002 1.00 95.00 97 CYS A CA 1
ATOM 783 C C . CYS A 1 97 ? -6.779 -2.762 9.987 1.00 95.00 97 CYS A C 1
ATOM 785 O O . CYS A 1 97 ? -7.567 -2.375 10.842 1.00 95.00 97 CYS A O 1
ATOM 787 N N . LEU A 1 98 ? -7.127 -3.646 9.043 1.00 95.19 98 LEU A N 1
ATOM 788 C CA . LEU A 1 98 ? -8.455 -4.270 8.969 1.00 95.19 98 LEU A CA 1
ATOM 789 C C . LEU A 1 98 ? -8.707 -5.223 10.133 1.00 95.19 98 LEU A C 1
ATOM 791 O O . LEU A 1 98 ? -9.754 -5.134 10.765 1.00 95.19 98 LEU A O 1
ATOM 795 N N . GLN A 1 99 ? -7.729 -6.072 10.456 1.00 94.50 99 GLN A N 1
ATOM 796 C CA . GLN A 1 99 ? -7.790 -6.928 11.639 1.00 94.50 99 GLN A CA 1
ATOM 797 C C . GLN A 1 99 ? -8.019 -6.089 12.895 1.00 94.50 99 GLN A C 1
ATOM 799 O O . GLN A 1 99 ? -8.841 -6.416 13.737 1.00 94.50 99 GLN A O 1
ATOM 804 N N . PHE A 1 100 ? -7.338 -4.953 12.988 1.00 92.94 100 PHE A N 1
ATOM 805 C CA . PHE A 1 100 ? -7.480 -4.072 14.130 1.00 92.94 100 PHE A CA 1
ATOM 806 C C . PHE A 1 100 ? -8.853 -3.375 14.197 1.00 92.94 100 PHE A C 1
ATOM 808 O O . PHE A 1 100 ? -9.399 -3.205 15.282 1.00 92.94 100 PHE A O 1
ATOM 815 N N . LEU A 1 101 ? -9.458 -3.021 13.056 1.00 93.25 101 LEU A N 1
ATOM 816 C CA . LEU A 1 101 ? -10.855 -2.564 13.010 1.00 93.25 101 LEU A CA 1
ATOM 817 C C . LEU A 1 101 ? -11.827 -3.654 13.483 1.00 93.25 101 LEU A C 1
ATOM 819 O O . LEU A 1 101 ? -12.790 -3.338 14.180 1.00 93.25 101 LEU A O 1
ATOM 823 N N . LEU A 1 102 ? -11.566 -4.917 13.134 1.00 92.69 102 LEU A N 1
ATOM 824 C CA . LEU A 1 102 ? -12.346 -6.057 13.615 1.00 92.69 102 LEU A CA 1
ATOM 825 C C . LEU A 1 102 ? -12.222 -6.210 15.139 1.00 92.69 102 LEU A C 1
ATOM 827 O O . LEU A 1 102 ? -13.234 -6.316 15.825 1.00 92.69 102 LEU A O 1
ATOM 831 N N . ASP A 1 103 ? -11.009 -6.103 15.683 1.00 91.25 103 ASP A N 1
ATOM 832 C CA . ASP A 1 103 ? -10.780 -6.169 17.131 1.00 91.25 103 ASP A CA 1
ATOM 833 C C . ASP A 1 103 ? -11.534 -5.046 17.884 1.00 91.25 103 ASP A C 1
ATOM 835 O O . ASP A 1 103 ? -12.055 -5.258 18.981 1.00 91.25 103 ASP A O 1
ATOM 839 N N . ILE A 1 104 ? -11.622 -3.840 17.303 1.00 90.19 104 ILE A N 1
ATOM 840 C CA . ILE A 1 104 ? -12.415 -2.723 17.854 1.00 90.19 104 ILE A CA 1
ATOM 841 C C . ILE A 1 104 ? -13.917 -3.025 17.772 1.00 90.19 104 ILE A C 1
ATOM 843 O O . ILE A 1 104 ? -14.655 -2.771 18.726 1.00 90.19 104 ILE A O 1
ATOM 847 N N . SER A 1 105 ? -14.372 -3.569 16.644 1.00 91.38 105 SER A N 1
ATOM 848 C CA . SER A 1 105 ? -15.755 -4.008 16.424 1.00 91.38 105 SER A CA 1
ATOM 849 C C . SER A 1 105 ? -16.209 -5.000 17.490 1.00 91.38 105 SER A C 1
ATOM 851 O O . SER A 1 105 ? -17.263 -4.809 18.099 1.00 91.38 105 SER A O 1
ATOM 853 N N . ASP A 1 106 ? -15.379 -6.002 17.778 1.00 89.19 106 ASP A N 1
ATOM 854 C CA . ASP A 1 106 ? -15.677 -7.033 18.771 1.00 89.19 106 ASP A CA 1
ATOM 855 C C . ASP A 1 106 ? -15.761 -6.445 20.186 1.00 89.19 106 ASP A C 1
ATOM 857 O O . 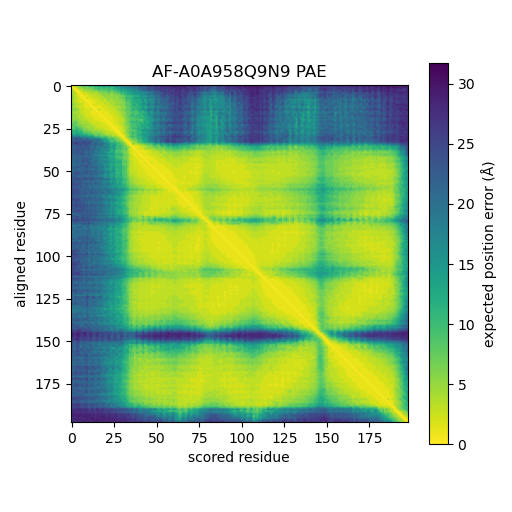ASP A 1 106 ? -16.674 -6.769 20.945 1.00 89.19 106 ASP A O 1
ATOM 861 N N . ARG A 1 107 ? -14.865 -5.511 20.533 1.00 86.38 107 ARG A N 1
ATOM 862 C CA . ARG A 1 107 ? -14.875 -4.826 21.841 1.00 86.38 107 ARG A CA 1
ATOM 863 C C . ARG A 1 107 ? -16.059 -3.882 22.026 1.00 86.38 107 ARG A C 1
ATOM 865 O O . ARG A 1 107 ? -16.541 -3.727 23.141 1.00 86.38 107 ARG A O 1
ATOM 872 N N . THR A 1 108 ? -16.506 -3.240 20.951 1.00 84.56 108 THR A N 1
ATOM 873 C CA . THR A 1 108 ? -17.615 -2.270 20.980 1.00 84.56 108 THR A CA 1
ATOM 874 C C . THR A 1 108 ? -18.971 -2.903 20.657 1.00 84.56 108 THR A C 1
ATOM 876 O O . THR A 1 108 ? -19.986 -2.208 20.646 1.00 84.56 108 THR A O 1
ATOM 879 N N . ASN A 1 109 ? -19.005 -4.218 20.405 1.00 85.75 109 ASN A N 1
ATOM 880 C CA . ASN A 1 109 ? -20.187 -4.968 19.979 1.00 85.75 109 ASN A CA 1
ATOM 881 C C . ASN A 1 109 ? -20.898 -4.306 18.775 1.00 85.75 109 ASN A C 1
ATOM 883 O O . ASN A 1 109 ? -22.130 -4.178 18.722 1.00 85.75 109 ASN A O 1
ATOM 887 N N . ASN A 1 110 ? -20.088 -3.834 17.822 1.00 85.88 110 ASN A N 1
ATOM 888 C CA . ASN A 1 110 ? -20.511 -3.107 16.631 1.00 85.88 110 ASN A CA 1
ATOM 889 C C . ASN A 1 110 ? -20.112 -3.851 15.375 1.00 85.88 110 ASN A C 1
ATOM 891 O O . ASN A 1 110 ? -18.969 -3.788 14.943 1.00 85.88 110 ASN A O 1
ATOM 895 N N . ARG A 1 111 ? -21.086 -4.492 14.734 1.00 86.56 111 ARG A N 1
ATOM 896 C CA . ARG A 1 111 ? -20.845 -5.195 13.480 1.00 86.56 111 ARG A CA 1
ATOM 897 C C . ARG A 1 111 ? -20.485 -4.214 12.362 1.00 86.56 111 ARG A C 1
ATOM 899 O O . ARG A 1 111 ? -21.268 -3.329 12.029 1.00 86.56 111 ARG A O 1
ATOM 906 N N . LEU A 1 112 ? -19.326 -4.424 11.743 1.00 89.94 112 LEU A N 1
ATOM 907 C CA . LEU A 1 112 ? -18.867 -3.650 10.590 1.00 89.94 112 LEU A CA 1
ATOM 908 C C . LEU A 1 112 ? -19.325 -4.299 9.281 1.00 89.94 112 LEU A C 1
ATOM 910 O O . LEU A 1 112 ? -18.610 -5.112 8.699 1.00 89.94 112 LEU A O 1
ATOM 914 N N . GLU A 1 113 ? -20.518 -3.939 8.810 1.00 89.94 113 GLU A N 1
ATOM 915 C CA . GLU A 1 113 ? -21.073 -4.464 7.548 1.00 89.94 113 GLU A CA 1
ATOM 916 C C . GLU A 1 113 ? -20.204 -4.118 6.329 1.00 89.94 113 GLU A C 1
ATOM 918 O O . GLU A 1 113 ? -20.078 -4.918 5.406 1.00 89.94 113 GLU A O 1
ATOM 923 N N . ASP A 1 114 ? -19.535 -2.966 6.378 1.00 91.25 114 ASP A N 1
ATOM 924 C CA . ASP A 1 114 ? -18.681 -2.445 5.311 1.00 91.25 114 ASP A CA 1
ATOM 925 C C . ASP A 1 114 ? -17.240 -3.002 5.324 1.00 91.25 114 ASP A C 1
ATOM 927 O O . ASP A 1 114 ? -16.460 -2.736 4.404 1.00 91.25 114 ASP A O 1
ATOM 931 N N . LEU A 1 115 ? -16.845 -3.772 6.348 1.00 91.88 115 LEU A N 1
ATOM 932 C CA . LEU A 1 115 ? -15.469 -4.275 6.477 1.00 91.88 115 LEU A CA 1
ATOM 933 C C . LEU A 1 115 ? -15.044 -5.207 5.322 1.00 91.88 115 LEU A C 1
ATOM 935 O O . LEU A 1 115 ? -13.947 -5.001 4.797 1.00 91.88 115 LEU A O 1
ATOM 939 N N . PRO A 1 116 ? -15.878 -6.161 4.851 1.00 94.12 116 PRO A N 1
ATOM 940 C CA . PRO A 1 116 ? -15.528 -7.006 3.706 1.00 94.12 116 PRO A CA 1
ATOM 941 C C . PRO A 1 116 ? -15.319 -6.205 2.413 1.00 94.12 116 PRO A C 1
ATOM 943 O O . PRO A 1 116 ? -14.436 -6.519 1.618 1.00 94.12 116 PRO A O 1
ATOM 946 N N . ILE A 1 117 ? -16.088 -5.126 2.222 1.00 94.00 117 ILE A N 1
ATOM 947 C CA . ILE A 1 117 ? -15.933 -4.223 1.072 1.00 94.00 117 ILE A CA 1
ATOM 948 C C . ILE A 1 117 ? -14.567 -3.533 1.143 1.00 94.00 117 ILE A C 1
ATOM 950 O O . ILE A 1 117 ? -13.861 -3.413 0.139 1.00 94.00 117 ILE A O 1
ATOM 954 N N . LEU A 1 118 ? -14.163 -3.088 2.336 1.00 93.88 118 LEU A N 1
ATOM 955 C CA . LEU A 1 118 ? -12.859 -2.465 2.540 1.00 93.88 118 LEU A CA 1
ATOM 956 C C . LEU A 1 118 ? -11.705 -3.444 2.265 1.00 93.88 118 LEU A C 1
ATOM 958 O O . LEU A 1 118 ? -10.716 -3.058 1.639 1.00 93.88 118 LEU A O 1
ATOM 962 N N . GLU A 1 119 ? -11.839 -4.699 2.692 1.00 95.19 119 GLU A N 1
ATOM 963 C CA . GLU A 1 119 ? -10.876 -5.773 2.424 1.00 95.19 119 GLU A CA 1
ATOM 964 C C . GLU A 1 119 ? -10.725 -6.050 0.924 1.00 95.19 119 GLU A C 1
ATOM 966 O O . GLU A 1 119 ? -9.606 -6.048 0.396 1.00 95.19 119 GLU A O 1
ATOM 971 N N . GLU A 1 120 ? -11.838 -6.189 0.203 1.00 96.25 120 GLU A N 1
ATOM 972 C CA . GLU A 1 120 ? -11.829 -6.367 -1.248 1.00 96.25 120 GLU A CA 1
ATOM 973 C C . GLU A 1 120 ? -11.110 -5.203 -1.944 1.00 96.25 120 GLU A C 1
ATOM 975 O O . GLU A 1 120 ? -10.222 -5.413 -2.777 1.00 96.25 120 GLU A O 1
ATOM 980 N N . LEU A 1 121 ? -11.416 -3.960 -1.558 1.00 95.00 121 LEU A N 1
ATOM 981 C CA . LEU A 1 121 ? -10.774 -2.773 -2.122 1.00 95.00 121 LEU A CA 1
ATOM 982 C C . LEU A 1 121 ? -9.256 -2.755 -1.888 1.00 95.00 121 LEU A C 1
ATOM 984 O O . LEU A 1 121 ? -8.515 -2.316 -2.776 1.00 95.00 121 LEU A O 1
ATOM 988 N N . VAL A 1 122 ? -8.784 -3.240 -0.736 1.00 94.94 122 VAL A N 1
ATOM 989 C CA . VAL A 1 122 ? -7.354 -3.383 -0.413 1.00 94.94 122 VAL A CA 1
ATOM 990 C C . VAL A 1 122 ? -6.691 -4.432 -1.311 1.00 94.94 122 VAL A C 1
ATOM 992 O O . VAL A 1 122 ? -5.613 -4.176 -1.860 1.00 94.94 122 VAL A O 1
ATOM 995 N N . HIS A 1 123 ? -7.336 -5.576 -1.542 1.00 96.06 123 HIS A N 1
ATOM 996 C CA . HIS A 1 123 ? -6.826 -6.601 -2.457 1.00 96.06 123 HIS A CA 1
ATOM 997 C C . HIS A 1 123 ? -6.785 -6.123 -3.910 1.00 96.06 123 HIS A C 1
ATOM 999 O O . HIS A 1 123 ? -5.767 -6.294 -4.593 1.00 96.06 123 HIS A O 1
ATOM 1005 N N . VAL A 1 124 ? -7.847 -5.458 -4.371 1.00 95.19 124 VAL A N 1
ATOM 1006 C CA . VAL A 1 124 ? -7.909 -4.823 -5.694 1.00 95.19 124 VAL A C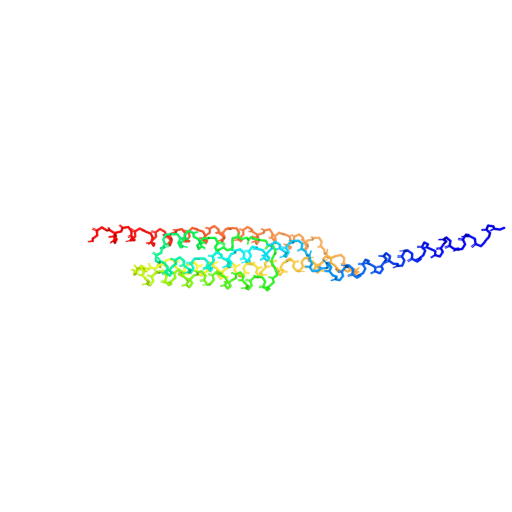A 1
ATOM 1007 C C . VAL A 1 124 ? -6.752 -3.841 -5.858 1.00 95.19 124 VAL A C 1
ATOM 1009 O O . VAL A 1 124 ? -6.052 -3.859 -6.877 1.00 95.19 124 VAL A O 1
ATOM 1012 N N . ARG A 1 125 ? -6.475 -3.038 -4.827 1.00 93.81 125 ARG A N 1
ATOM 1013 C CA . ARG A 1 125 ? -5.350 -2.105 -4.835 1.00 93.81 125 ARG A CA 1
ATOM 1014 C C . ARG A 1 125 ? -4.006 -2.803 -4.977 1.00 93.81 125 ARG A C 1
ATOM 1016 O O . ARG A 1 125 ? -3.179 -2.372 -5.782 1.00 93.81 125 ARG A O 1
ATOM 1023 N N . ALA A 1 126 ? -3.776 -3.869 -4.214 1.00 93.94 126 ALA A N 1
ATOM 1024 C CA . ALA A 1 126 ? -2.544 -4.644 -4.298 1.00 93.94 126 ALA A CA 1
ATOM 1025 C C . ALA A 1 126 ? -2.333 -5.195 -5.720 1.00 93.94 126 ALA A C 1
ATOM 1027 O O . ALA A 1 126 ? -1.225 -5.115 -6.255 1.00 93.94 126 ALA A O 1
ATOM 1028 N N . GLY A 1 127 ? -3.399 -5.679 -6.366 1.00 93.62 127 GLY A N 1
ATOM 1029 C CA . GLY A 1 127 ? -3.381 -6.099 -7.769 1.00 93.62 127 GLY A CA 1
ATOM 1030 C C . GLY A 1 127 ? -2.995 -4.968 -8.728 1.00 93.62 127 GLY A C 1
ATOM 1031 O O . GLY A 1 127 ? -2.103 -5.138 -9.561 1.00 93.62 127 GLY A O 1
ATOM 1032 N N . MET A 1 128 ? -3.598 -3.785 -8.573 1.00 93.62 128 MET A N 1
ATOM 1033 C CA . MET A 1 128 ? -3.285 -2.608 -9.396 1.00 93.62 128 MET A CA 1
ATOM 1034 C C . MET A 1 128 ? -1.838 -2.129 -9.216 1.00 93.62 128 MET A C 1
ATOM 1036 O O . MET A 1 128 ? -1.173 -1.802 -10.199 1.00 93.62 128 MET A O 1
ATOM 1040 N N . LEU A 1 129 ? -1.317 -2.126 -7.984 1.00 92.62 129 LEU A N 1
ATOM 1041 C CA . LEU A 1 129 ? 0.073 -1.758 -7.701 1.00 92.62 129 LEU A CA 1
ATOM 10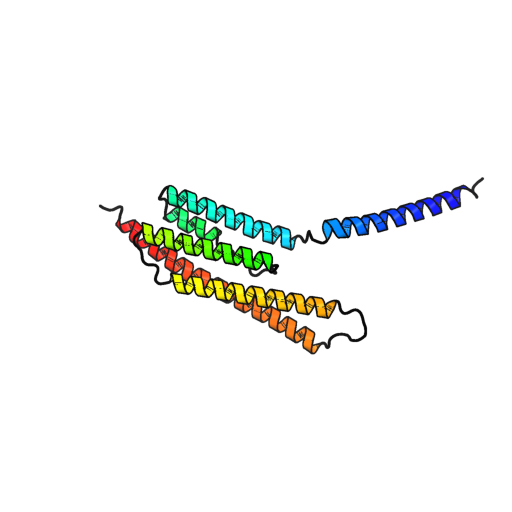42 C C . LEU A 1 129 ? 1.067 -2.726 -8.357 1.00 92.62 129 LEU A C 1
ATOM 1044 O O . LEU A 1 129 ? 2.067 -2.278 -8.922 1.00 92.62 129 LEU A O 1
ATOM 1048 N N . LYS A 1 130 ? 0.786 -4.037 -8.332 1.00 93.19 130 LYS A N 1
ATOM 1049 C CA . LYS A 1 130 ? 1.602 -5.052 -9.024 1.00 93.19 130 LYS A CA 1
ATOM 1050 C C . LYS A 1 130 ? 1.592 -4.827 -10.538 1.00 93.19 130 LYS A C 1
ATOM 1052 O O . LYS A 1 130 ? 2.653 -4.705 -11.143 1.00 93.19 130 LYS A O 1
ATOM 1057 N N . ALA A 1 131 ? 0.409 -4.647 -11.130 1.00 91.94 131 ALA A N 1
ATOM 1058 C CA . ALA A 1 131 ? 0.271 -4.364 -12.561 1.00 91.94 131 ALA A CA 1
ATOM 1059 C C . ALA A 1 131 ? 1.004 -3.074 -12.982 1.00 91.94 131 ALA A C 1
ATOM 1061 O O . ALA A 1 131 ? 1.606 -3.001 -14.060 1.00 91.94 131 ALA A O 1
ATOM 1062 N N . TYR A 1 132 ? 0.991 -2.054 -12.122 1.00 90.44 132 TYR A N 1
ATOM 1063 C CA . TYR A 1 132 ? 1.747 -0.824 -12.329 1.00 90.44 132 TYR A CA 1
ATOM 1064 C C . TYR A 1 132 ? 3.262 -1.070 -12.291 1.00 90.44 132 TYR A C 1
ATOM 1066 O O . TYR A 1 132 ? 3.978 -0.623 -13.193 1.00 90.44 132 TYR A O 1
ATOM 1074 N N . ALA A 1 133 ? 3.757 -1.822 -11.302 1.00 89.81 133 ALA A N 1
ATOM 1075 C CA . ALA A 1 133 ? 5.168 -2.190 -11.200 1.00 89.81 133 ALA A CA 1
ATOM 1076 C C . ALA A 1 133 ? 5.652 -2.978 -12.433 1.00 89.81 133 ALA A C 1
ATOM 1078 O O . ALA A 1 133 ? 6.707 -2.654 -12.986 1.00 89.81 133 ALA A O 1
ATOM 1079 N N . ASP A 1 134 ? 4.854 -3.928 -12.928 1.00 89.62 134 ASP A N 1
ATOM 1080 C CA . ASP A 1 134 ? 5.131 -4.670 -14.166 1.00 89.62 134 ASP A CA 1
ATOM 1081 C C . ASP A 1 134 ? 5.199 -3.772 -15.398 1.00 89.62 134 ASP A C 1
ATOM 1083 O O . ASP A 1 134 ? 6.106 -3.897 -16.229 1.00 89.62 134 ASP A O 1
ATOM 1087 N N . THR A 1 135 ? 4.259 -2.834 -15.513 1.00 88.06 135 THR A N 1
ATOM 1088 C CA . THR A 1 135 ? 4.199 -1.883 -16.629 1.00 88.06 135 THR A CA 1
ATOM 1089 C C . THR A 1 135 ? 5.446 -0.994 -16.640 1.00 88.06 135 THR A C 1
ATOM 1091 O O . THR A 1 135 ? 6.096 -0.832 -17.677 1.00 88.06 135 THR A O 1
ATOM 1094 N N . VAL A 1 136 ? 5.853 -0.480 -15.475 1.00 86.44 136 VAL A N 1
ATOM 1095 C CA . VAL A 1 136 ? 7.081 0.316 -15.318 1.00 86.44 136 VAL A CA 1
ATOM 1096 C C . VAL A 1 136 ? 8.330 -0.519 -15.609 1.00 86.44 136 VAL A C 1
ATOM 1098 O O . VAL A 1 136 ? 9.240 -0.048 -16.298 1.00 86.44 136 VAL A O 1
ATOM 1101 N N . GLY A 1 137 ? 8.391 -1.759 -15.119 1.00 84.69 137 GLY A N 1
ATOM 1102 C CA . GLY A 1 137 ? 9.493 -2.684 -15.383 1.00 84.69 137 GLY A CA 1
ATOM 1103 C C . GLY A 1 137 ? 9.647 -2.989 -16.875 1.00 84.69 137 GLY A C 1
ATOM 1104 O O . GLY A 1 137 ? 10.757 -2.944 -17.409 1.00 84.69 137 GLY A O 1
ATOM 1105 N N . SER A 1 138 ? 8.532 -3.213 -17.567 1.00 85.31 138 SER A N 1
ATOM 1106 C CA . SER A 1 138 ? 8.486 -3.469 -19.011 1.00 85.31 138 SER A CA 1
ATOM 1107 C C . SER A 1 138 ? 8.944 -2.254 -19.820 1.00 85.31 138 SER A C 1
ATOM 1109 O O . SER A 1 138 ? 9.796 -2.387 -20.700 1.00 85.31 138 SER A O 1
ATOM 1111 N N . LEU A 1 139 ? 8.487 -1.048 -19.462 1.00 82.19 139 LEU A N 1
ATOM 1112 C CA . LEU A 1 139 ? 8.956 0.208 -20.061 1.00 82.19 139 LEU A CA 1
ATOM 1113 C C . LEU A 1 139 ? 10.467 0.404 -19.906 1.00 82.19 139 LEU A C 1
ATOM 1115 O O . LEU A 1 139 ? 11.139 0.793 -20.862 1.00 82.19 139 LEU A O 1
ATOM 1119 N N . ARG A 1 140 ? 11.023 0.109 -18.723 1.00 80.75 140 ARG A N 1
ATOM 1120 C CA . ARG A 1 140 ? 12.473 0.192 -18.484 1.00 80.75 140 ARG A CA 1
ATOM 1121 C C . ARG A 1 140 ? 13.244 -0.797 -19.352 1.00 80.75 140 ARG A C 1
ATOM 1123 O O . ARG A 1 140 ? 14.216 -0.397 -19.988 1.00 80.75 140 ARG A O 1
ATOM 1130 N N . LYS A 1 141 ? 12.792 -2.053 -19.438 1.00 80.19 141 LYS A N 1
ATOM 1131 C CA . LYS A 1 141 ? 13.402 -3.073 -20.310 1.00 80.19 141 LYS A CA 1
ATOM 1132 C C . LYS A 1 141 ? 13.379 -2.643 -21.783 1.00 80.19 141 LYS A C 1
ATOM 1134 O O . LYS A 1 141 ? 14.382 -2.796 -22.473 1.00 80.19 141 LYS A O 1
ATOM 1139 N N . LEU A 1 142 ? 12.280 -2.046 -22.250 1.00 75.88 142 LEU A N 1
ATOM 1140 C CA . LEU A 1 142 ? 12.157 -1.509 -23.613 1.00 75.88 142 LEU A CA 1
ATOM 1141 C C . LEU A 1 142 ? 13.058 -0.294 -23.873 1.00 75.88 142 LEU A C 1
ATOM 1143 O O . LEU A 1 142 ? 13.478 -0.080 -25.009 1.00 75.88 142 LEU A O 1
ATOM 1147 N N . ALA A 1 143 ? 13.348 0.511 -22.851 1.00 70.25 143 ALA A N 1
ATOM 1148 C CA . ALA A 1 143 ? 14.250 1.654 -22.964 1.00 70.25 143 ALA A CA 1
ATOM 1149 C C . ALA A 1 143 ? 15.735 1.247 -22.993 1.00 70.25 143 ALA A C 1
ATOM 1151 O O . ALA A 1 143 ? 16.533 1.951 -23.603 1.00 70.25 143 ALA A O 1
ATOM 1152 N N . TYR A 1 144 ? 16.094 0.128 -22.351 1.00 66.38 144 TYR A N 1
ATOM 1153 C CA . TYR A 1 144 ? 17.484 -0.309 -22.163 1.00 66.38 144 TYR A CA 1
ATOM 1154 C C . TYR A 1 144 ? 17.993 -1.332 -23.194 1.00 66.38 144 TYR A C 1
ATOM 1156 O O . TYR A 1 144 ? 19.181 -1.654 -23.170 1.00 66.38 144 TYR A O 1
ATOM 1164 N N . LYS A 1 145 ? 17.146 -1.853 -24.099 1.00 63.53 145 LYS A N 1
ATOM 1165 C CA . LYS A 1 145 ? 17.608 -2.711 -25.207 1.00 63.53 145 LYS A CA 1
ATOM 1166 C C . LYS A 1 145 ? 18.540 -1.904 -26.118 1.00 63.53 145 LYS A C 1
ATOM 1168 O O . LYS A 1 145 ? 18.092 -1.042 -26.872 1.00 63.53 145 LYS A O 1
ATOM 1173 N N . ARG A 1 146 ? 19.841 -2.168 -25.969 1.00 51.50 146 ARG A N 1
ATOM 1174 C CA . ARG A 1 146 ? 20.955 -1.425 -26.571 1.00 51.50 146 ARG A CA 1
ATOM 1175 C C . ARG A 1 146 ? 21.275 -1.852 -28.005 1.00 51.50 146 ARG A C 1
ATOM 1177 O O . ARG A 1 146 ? 21.895 -1.068 -28.709 1.00 51.50 146 ARG A O 1
ATOM 1184 N N . ASP A 1 147 ? 20.785 -3.010 -28.453 1.00 49.09 147 ASP A N 1
ATOM 1185 C CA . ASP A 1 147 ? 21.162 -3.578 -29.747 1.00 49.09 147 ASP A CA 1
ATOM 1186 C C . ASP A 1 147 ? 19.973 -3.779 -30.708 1.00 49.09 147 ASP A C 1
ATOM 1188 O O . ASP A 1 147 ? 18.937 -4.364 -30.382 1.00 49.09 147 ASP A O 1
ATOM 1192 N N . THR A 1 148 ? 20.171 -3.211 -31.901 1.00 50.06 148 THR A N 1
ATOM 1193 C CA . THR A 1 148 ? 19.610 -3.519 -33.234 1.00 50.06 148 THR A CA 1
ATOM 1194 C C . THR A 1 148 ? 18.127 -3.324 -33.571 1.00 50.06 148 THR A C 1
ATOM 1196 O O . THR A 1 148 ? 17.821 -3.240 -34.758 1.00 50.06 148 THR A O 1
ATOM 1199 N N . SER A 1 149 ? 17.203 -3.087 -32.636 1.00 58.28 149 SER A N 1
ATOM 1200 C CA . SER A 1 149 ? 15.898 -2.500 -33.013 1.00 58.28 149 SER A CA 1
ATOM 1201 C C . SER A 1 149 ? 15.342 -1.580 -31.932 1.00 58.28 149 SER A C 1
ATOM 1203 O O . SER A 1 149 ? 15.047 -1.987 -30.808 1.00 58.28 149 SER A O 1
ATOM 1205 N N . LYS A 1 150 ? 15.181 -0.292 -32.264 1.00 65.94 150 LYS A N 1
ATOM 1206 C CA . LYS A 1 150 ? 14.400 0.616 -31.419 1.00 65.94 150 LYS A CA 1
ATOM 1207 C C . LYS A 1 150 ? 12.996 0.023 -31.328 1.00 65.94 150 LYS A C 1
ATOM 1209 O O . LYS A 1 150 ? 12.329 -0.089 -32.352 1.00 65.94 150 LYS A O 1
ATOM 1214 N N . ALA A 1 151 ? 12.553 -0.333 -30.120 1.00 68.12 151 ALA A N 1
ATOM 1215 C CA . ALA A 1 151 ? 11.167 -0.736 -29.909 1.00 68.12 151 ALA A CA 1
ATOM 1216 C C . ALA A 1 151 ? 10.238 0.309 -30.557 1.00 68.12 151 ALA A C 1
ATOM 1218 O O . ALA A 1 151 ? 10.473 1.514 -30.357 1.00 68.12 151 ALA A O 1
ATOM 1219 N N . PRO A 1 152 ? 9.245 -0.123 -31.353 1.00 77.44 152 PRO A N 1
ATOM 1220 C CA . PRO A 1 152 ? 8.471 0.784 -32.180 1.00 77.44 152 PRO A CA 1
ATOM 1221 C C . PRO A 1 152 ? 7.713 1.797 -31.317 1.00 77.44 152 PRO A C 1
ATOM 1223 O O . PRO A 1 152 ? 7.333 1.519 -30.176 1.00 77.44 152 PRO A O 1
ATOM 1226 N N . ALA A 1 153 ? 7.519 3.004 -31.855 1.00 80.69 153 ALA A N 1
ATOM 1227 C CA . ALA A 1 153 ? 6.938 4.119 -31.107 1.00 80.69 153 ALA A CA 1
ATOM 1228 C C . ALA A 1 153 ? 5.528 3.803 -30.579 1.00 80.69 153 ALA A C 1
ATOM 1230 O O . ALA A 1 153 ? 5.196 4.213 -29.466 1.00 80.69 153 ALA A O 1
ATOM 1231 N N . TRP A 1 154 ? 4.743 3.019 -31.329 1.00 81.38 154 TRP A N 1
ATOM 1232 C CA . TRP A 1 154 ? 3.405 2.587 -30.920 1.00 81.38 154 TRP A CA 1
ATOM 1233 C C . TRP A 1 154 ? 3.435 1.794 -29.606 1.00 81.38 154 TRP A C 1
ATOM 1235 O O . TRP A 1 154 ? 2.693 2.132 -28.689 1.00 81.38 154 TRP A O 1
ATOM 1245 N N . ALA A 1 155 ? 4.372 0.852 -29.445 1.00 80.81 155 ALA A N 1
ATOM 1246 C CA . ALA A 1 155 ? 4.477 0.031 -28.238 1.00 80.81 155 ALA A CA 1
ATOM 1247 C C . ALA A 1 155 ? 4.836 0.886 -27.014 1.00 80.81 155 ALA A C 1
ATOM 1249 O O . ALA A 1 155 ? 4.239 0.763 -25.948 1.00 80.81 155 ALA A O 1
ATOM 1250 N N . LYS A 1 156 ? 5.780 1.826 -27.161 1.00 80.81 156 LYS A N 1
ATOM 1251 C CA . LYS A 1 156 ? 6.134 2.757 -26.072 1.00 80.81 156 LYS A CA 1
ATOM 1252 C C . LYS A 1 156 ? 4.950 3.632 -25.656 1.00 80.81 156 LYS A C 1
ATOM 1254 O O . LYS A 1 156 ? 4.805 3.917 -24.469 1.00 80.81 156 LYS A O 1
ATOM 1259 N N . ASN A 1 157 ? 4.136 4.070 -26.613 1.00 85.50 157 ASN A N 1
ATOM 1260 C CA . ASN A 1 157 ? 2.959 4.892 -26.345 1.00 85.50 157 ASN A CA 1
ATOM 1261 C C . ASN A 1 157 ? 1.850 4.088 -25.660 1.00 85.50 157 ASN A C 1
ATOM 1263 O O . ASN A 1 157 ? 1.257 4.588 -24.710 1.00 85.50 157 ASN A O 1
ATOM 1267 N N . GLU A 1 158 ? 1.638 2.837 -26.063 1.00 86.25 158 GLU A N 1
ATOM 1268 C CA . GLU A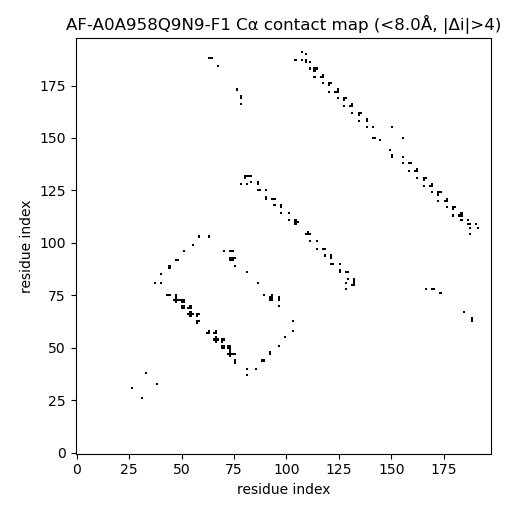 1 158 ? 0.673 1.928 -25.440 1.00 86.25 158 GLU A CA 1
ATOM 1269 C C . GLU A 1 158 ? 1.008 1.670 -23.965 1.00 86.25 158 GLU A C 1
ATOM 1271 O O . GLU A 1 158 ? 0.171 1.871 -23.086 1.00 86.25 158 GLU A O 1
ATOM 1276 N N . PHE A 1 159 ? 2.267 1.343 -23.655 1.00 86.19 159 PHE A N 1
ATOM 1277 C CA . PHE A 1 159 ? 2.689 1.155 -22.266 1.00 86.19 159 PHE A CA 1
ATOM 1278 C C . PHE A 1 159 ? 2.580 2.441 -21.430 1.00 86.19 159 PHE A C 1
ATOM 1280 O O . PHE A 1 159 ? 2.227 2.374 -20.253 1.00 86.19 159 PHE A O 1
ATOM 1287 N N . LYS A 1 160 ? 2.856 3.617 -22.011 1.00 86.50 160 LYS A N 1
ATOM 1288 C CA . LYS A 1 160 ? 2.659 4.909 -21.327 1.00 86.50 160 LYS A CA 1
ATOM 1289 C C . LYS A 1 160 ? 1.181 5.205 -21.070 1.00 86.50 160 LYS A C 1
ATOM 1291 O O . LYS A 1 160 ? 0.846 5.695 -19.994 1.00 86.50 160 LYS A O 1
ATOM 1296 N N . ALA A 1 161 ? 0.308 4.911 -22.032 1.00 88.94 161 ALA A N 1
ATOM 1297 C CA . ALA A 1 161 ? -1.135 5.061 -21.875 1.00 88.94 161 ALA A CA 1
ATOM 1298 C C . ALA A 1 161 ? -1.652 4.146 -20.758 1.00 88.94 161 ALA A C 1
ATOM 1300 O O . ALA A 1 161 ? -2.296 4.628 -19.829 1.00 88.94 161 ALA A O 1
ATOM 1301 N N . LYS A 1 162 ? -1.248 2.870 -20.770 1.00 89.88 162 LYS A N 1
ATOM 1302 C CA . LYS A 1 162 ? -1.563 1.897 -19.717 1.00 89.88 162 LYS A CA 1
ATOM 1303 C C . LYS A 1 162 ? -1.041 2.327 -18.346 1.00 89.88 162 LYS A C 1
ATOM 1305 O O . LYS A 1 162 ? -1.737 2.196 -17.346 1.00 89.88 162 LYS A O 1
ATOM 1310 N N . GLN A 1 163 ? 0.167 2.889 -18.282 1.00 88.81 163 GLN A N 1
ATOM 1311 C CA . GLN A 1 163 ? 0.713 3.441 -17.042 1.00 88.81 163 GLN A CA 1
ATOM 1312 C C . GLN A 1 163 ? -0.171 4.571 -16.489 1.00 88.81 163 GLN A C 1
ATOM 1314 O O . GLN A 1 163 ? -0.444 4.596 -15.291 1.00 88.81 163 GLN A O 1
ATOM 1319 N N . LYS A 1 164 ? -0.618 5.496 -17.348 1.00 90.38 164 LYS A N 1
ATOM 1320 C CA . LYS A 1 164 ? -1.496 6.608 -16.958 1.00 90.38 164 LYS A CA 1
ATOM 1321 C C . LYS A 1 164 ? -2.871 6.113 -16.501 1.00 90.38 164 LYS A C 1
ATOM 1323 O O . LYS A 1 164 ? -3.369 6.587 -15.486 1.00 90.38 164 LYS A O 1
ATOM 1328 N N . GLU A 1 165 ? -3.449 5.150 -17.213 1.00 92.94 165 GLU A N 1
ATOM 1329 C CA . GLU A 1 165 ? -4.716 4.508 -16.844 1.00 92.94 165 GLU A CA 1
ATOM 1330 C C . GLU A 1 165 ? -4.631 3.859 -15.455 1.00 92.94 165 GLU A C 1
ATOM 1332 O O . GLU A 1 165 ? -5.481 4.101 -14.602 1.00 92.94 165 GLU A O 1
ATOM 1337 N N . LEU A 1 166 ? -3.571 3.085 -15.196 1.00 91.38 166 LEU A N 1
ATOM 1338 C CA . LEU A 1 166 ? -3.369 2.421 -13.906 1.00 91.38 166 LEU A CA 1
ATOM 1339 C C . LEU A 1 166 ? -3.229 3.414 -12.748 1.00 91.38 166 LEU A C 1
ATOM 1341 O O . LEU A 1 166 ? -3.732 3.137 -11.662 1.00 91.38 166 LEU A O 1
ATOM 1345 N N . ILE A 1 167 ? -2.585 4.565 -12.966 1.00 90.88 167 ILE A N 1
ATOM 1346 C CA . ILE A 1 167 ? -2.512 5.628 -11.952 1.00 90.88 167 ILE A CA 1
ATOM 1347 C C . ILE A 1 167 ? -3.911 6.167 -11.639 1.00 90.88 167 ILE A C 1
ATOM 1349 O O . ILE A 1 167 ? -4.259 6.249 -10.465 1.00 90.88 167 ILE A O 1
ATOM 1353 N N . GLY A 1 168 ? -4.727 6.459 -12.658 1.00 90.88 168 GLY A N 1
ATOM 1354 C CA . GLY A 1 168 ? -6.104 6.922 -12.451 1.00 90.88 168 GLY A CA 1
ATOM 1355 C C . GLY A 1 168 ? -6.941 5.911 -11.662 1.00 90.88 168 GLY A C 1
ATOM 1356 O O . GLY A 1 168 ? -7.535 6.249 -10.644 1.00 90.88 168 GLY A O 1
ATOM 1357 N N . ARG A 1 169 ? -6.878 4.629 -12.040 1.00 93.06 169 ARG A N 1
ATOM 1358 C CA . ARG A 1 169 ? -7.586 3.550 -11.327 1.00 93.06 169 ARG A CA 1
ATOM 1359 C C . ARG A 1 169 ? -7.125 3.384 -9.876 1.00 93.06 169 ARG A C 1
ATOM 1361 O O . ARG A 1 169 ? -7.944 3.096 -9.005 1.00 93.06 169 ARG A O 1
ATOM 1368 N N . LEU A 1 170 ? -5.830 3.566 -9.603 1.00 92.44 170 LEU A N 1
ATOM 1369 C CA . LEU A 1 170 ? -5.289 3.561 -8.240 1.00 92.44 170 LEU A CA 1
ATOM 1370 C C . LEU A 1 170 ? -5.834 4.729 -7.411 1.00 92.44 170 LEU A C 1
ATOM 1372 O O . LEU A 1 170 ? -6.140 4.543 -6.235 1.00 92.44 170 LEU A O 1
ATOM 1376 N N . GLU A 1 171 ? -5.949 5.916 -8.002 1.00 93.88 171 GLU A N 1
ATOM 1377 C CA . GLU A 1 171 ? -6.510 7.098 -7.341 1.00 93.88 171 GLU A CA 1
ATOM 1378 C C . GLU A 1 171 ? -7.998 6.905 -7.023 1.00 93.88 171 GLU A C 1
ATOM 1380 O O . GLU A 1 171 ? -8.406 7.137 -5.883 1.00 93.88 171 GLU A O 1
ATOM 1385 N N . ASP A 1 172 ? -8.783 6.383 -7.966 1.00 93.69 172 ASP A N 1
ATOM 1386 C CA . ASP A 1 172 ? -10.204 6.066 -7.767 1.00 93.69 172 ASP A CA 1
ATOM 1387 C C . ASP A 1 172 ? -10.412 5.020 -6.662 1.00 93.69 172 ASP A C 1
ATOM 1389 O O . ASP A 1 172 ? -11.264 5.168 -5.775 1.00 93.69 172 ASP A O 1
ATOM 1393 N N . ASN A 1 173 ? -9.590 3.968 -6.661 1.00 94.88 173 ASN A N 1
ATOM 1394 C CA . ASN A 1 173 ? -9.605 2.953 -5.615 1.00 94.88 173 ASN A CA 1
ATOM 1395 C C . ASN A 1 173 ? -9.220 3.544 -4.244 1.00 94.88 173 ASN A C 1
ATOM 1397 O O . ASN A 1 173 ? -9.890 3.253 -3.255 1.00 94.88 173 ASN A O 1
ATOM 1401 N N . ILE A 1 174 ? -8.228 4.441 -4.173 1.00 93.50 174 ILE A N 1
ATOM 1402 C CA . ILE A 1 174 ? -7.881 5.167 -2.937 1.00 93.50 174 ILE A CA 1
ATOM 1403 C C . ILE A 1 174 ? -9.079 5.966 -2.407 1.00 93.50 174 ILE A C 1
ATOM 1405 O O . ILE A 1 174 ? -9.321 5.963 -1.198 1.00 93.50 174 ILE A O 1
ATOM 1409 N N . GLN A 1 175 ? -9.834 6.647 -3.273 1.00 94.44 175 GLN A N 1
ATOM 1410 C CA . GLN A 1 175 ? -11.031 7.378 -2.842 1.00 94.44 175 GLN A CA 1
ATOM 1411 C C . GLN A 1 175 ? -12.124 6.435 -2.337 1.00 94.44 175 GLN A C 1
ATOM 1413 O O . GLN A 1 175 ? -12.788 6.745 -1.350 1.00 94.44 175 GLN A O 1
ATOM 1418 N N . SER A 1 176 ? -12.275 5.272 -2.967 1.00 94.19 176 SER A N 1
ATOM 1419 C CA . SER A 1 176 ? -13.235 4.248 -2.545 1.00 94.19 176 SER A CA 1
ATOM 1420 C C . SER A 1 176 ? -12.889 3.706 -1.154 1.00 94.19 176 SER A C 1
ATOM 1422 O O . SER A 1 176 ? -13.742 3.719 -0.271 1.00 94.19 176 SER A O 1
ATOM 1424 N N . ILE A 1 177 ? -11.617 3.364 -0.909 1.00 92.56 177 ILE A N 1
ATOM 1425 C CA . ILE A 1 177 ? -11.122 2.938 0.414 1.00 92.56 177 ILE A CA 1
ATOM 1426 C C . ILE A 1 177 ? -11.399 4.020 1.463 1.00 92.56 177 ILE A C 1
ATOM 1428 O O . ILE A 1 177 ? -11.900 3.718 2.541 1.00 92.56 177 ILE A O 1
ATOM 1432 N N . LYS A 1 178 ? -11.113 5.294 1.158 1.00 92.81 178 LYS A N 1
ATOM 1433 C CA . LYS A 1 178 ? -11.357 6.402 2.097 1.00 92.81 178 LYS A CA 1
ATOM 1434 C C . LYS A 1 178 ? -12.831 6.551 2.462 1.00 92.81 178 LYS A C 1
ATOM 1436 O O . LYS A 1 178 ? -13.127 6.773 3.630 1.00 92.81 178 LYS A O 1
ATOM 1441 N N . LYS A 1 179 ? -13.737 6.453 1.486 1.00 93.12 179 LYS A N 1
ATOM 1442 C CA . LYS A 1 179 ? -15.185 6.563 1.725 1.00 93.12 179 LYS A CA 1
ATOM 1443 C C . LYS A 1 179 ? -15.677 5.461 2.660 1.00 93.12 179 LYS A C 1
ATOM 1445 O O . LYS A 1 179 ? -16.326 5.763 3.655 1.00 93.12 179 LYS A O 1
ATOM 1450 N N . VAL A 1 180 ? -15.302 4.216 2.374 1.00 91.94 180 VAL A N 1
ATOM 1451 C CA . VAL A 1 180 ? -15.691 3.055 3.185 1.00 91.94 180 VAL A CA 1
ATOM 1452 C C . VAL A 1 180 ? -15.071 3.131 4.586 1.00 91.94 180 VAL A C 1
ATOM 1454 O O . VAL A 1 180 ? -15.763 2.927 5.577 1.00 91.94 180 VAL A O 1
ATOM 1457 N N . TYR A 1 181 ? -13.801 3.534 4.699 1.00 90.56 181 TYR A N 1
ATOM 1458 C CA . TYR A 1 181 ? -13.152 3.745 5.998 1.00 90.56 181 TYR A CA 1
ATOM 1459 C C . TYR A 1 181 ? -13.886 4.782 6.861 1.00 90.56 181 TYR A C 1
ATOM 1461 O O . TYR A 1 181 ? -14.052 4.582 8.061 1.00 90.56 181 TYR A O 1
ATOM 1469 N N . VAL A 1 182 ? -14.332 5.894 6.267 1.00 90.31 182 VAL A N 1
ATOM 1470 C CA . VAL A 1 182 ? -15.098 6.920 6.993 1.00 90.31 182 VAL A CA 1
ATOM 1471 C C . VAL A 1 182 ? -16.441 6.367 7.474 1.00 90.31 182 VAL A C 1
ATOM 1473 O O . VAL A 1 182 ? -16.779 6.607 8.628 1.00 90.31 182 VAL A O 1
ATOM 1476 N N . SER A 1 183 ? -17.150 5.592 6.643 1.00 90.25 183 SER A N 1
ATOM 1477 C CA . SER A 1 183 ? -18.400 4.910 7.027 1.00 90.25 183 SER A CA 1
ATOM 1478 C C . SER A 1 183 ? -18.205 4.038 8.275 1.00 90.25 183 SER A C 1
ATOM 1480 O O . SER A 1 183 ? -18.901 4.200 9.281 1.00 90.25 183 SER A O 1
ATOM 1482 N N . ILE A 1 184 ? -17.161 3.203 8.267 1.00 89.06 184 ILE A N 1
ATOM 1483 C CA . ILE A 1 184 ? -16.775 2.356 9.405 1.00 89.06 184 ILE A CA 1
ATOM 1484 C C . ILE A 1 184 ? -16.456 3.198 10.645 1.00 89.06 184 ILE A C 1
ATOM 1486 O O . ILE A 1 184 ? -16.953 2.909 11.732 1.00 89.06 184 ILE A O 1
ATOM 1490 N N . GLY A 1 185 ? -15.665 4.263 10.489 1.00 86.50 185 GLY A N 1
ATOM 1491 C CA . GLY A 1 185 ? -15.327 5.167 11.589 1.00 86.50 185 GLY A CA 1
ATOM 1492 C C . GLY A 1 185 ? -16.568 5.781 12.241 1.00 86.50 185 GLY A C 1
ATOM 1493 O O . GLY A 1 185 ? -16.677 5.772 13.463 1.00 86.50 185 GLY A O 1
ATOM 1494 N N . THR A 1 186 ? -17.536 6.241 11.442 1.00 87.25 186 THR A N 1
ATOM 1495 C CA . THR A 1 186 ? -18.798 6.802 11.954 1.00 87.25 186 THR A CA 1
ATOM 1496 C C . THR A 1 186 ? -19.686 5.766 12.646 1.00 87.25 186 THR A C 1
ATOM 1498 O O . THR A 1 186 ? -20.333 6.076 13.649 1.00 87.25 186 THR A O 1
ATOM 1501 N N . ALA A 1 187 ? -19.699 4.523 12.158 1.00 86.12 187 ALA A N 1
ATOM 1502 C CA . ALA A 1 187 ? -20.443 3.438 12.791 1.00 86.12 187 ALA A CA 1
ATOM 1503 C C . ALA A 1 187 ? -19.880 3.106 14.183 1.00 86.12 187 ALA A C 1
ATOM 1505 O O . ALA A 1 187 ? -20.641 2.894 15.125 1.00 86.12 187 ALA A O 1
ATOM 1506 N N . LEU A 1 188 ? -18.553 3.126 14.334 1.00 84.44 188 LEU A N 1
ATOM 1507 C CA . LEU A 1 188 ? -17.888 2.828 15.603 1.00 84.44 188 LEU A CA 1
ATOM 1508 C C . LEU A 1 188 ? -18.008 3.959 16.634 1.00 84.44 188 LEU A C 1
ATOM 1510 O O . LEU A 1 188 ? -18.095 3.675 17.827 1.00 84.44 188 LEU A O 1
ATOM 1514 N N . THR A 1 189 ? -18.048 5.227 16.213 1.00 82.81 189 THR A N 1
ATOM 1515 C CA . THR A 1 189 ? -18.157 6.369 17.141 1.00 82.81 189 THR A CA 1
ATOM 1516 C C . THR A 1 189 ? -19.593 6.668 17.574 1.00 82.81 189 THR A C 1
ATOM 1518 O O . THR A 1 189 ? -19.823 6.953 18.749 1.00 82.81 189 THR A O 1
ATOM 1521 N N . SER A 1 190 ? -20.574 6.556 16.671 1.00 79.00 190 SER A N 1
ATOM 1522 C CA . SER A 1 190 ? -21.981 6.910 16.948 1.00 79.00 190 SER A CA 1
ATOM 1523 C C . SER A 1 190 ? -22.616 6.121 18.098 1.00 79.00 190 SER A C 1
ATOM 1525 O O . SER A 1 190 ? -23.449 6.655 18.826 1.00 79.00 190 SER A O 1
ATOM 1527 N N . LYS A 1 191 ? -22.212 4.866 18.309 1.00 64.12 191 LYS A N 1
ATOM 1528 C CA . LYS A 1 191 ? -22.757 4.029 19.387 1.00 64.12 191 LYS A CA 1
ATOM 1529 C C . LYS A 1 191 ? -21.979 4.137 20.698 1.00 64.12 191 LYS A C 1
ATOM 1531 O O . LYS A 1 191 ? -22.550 3.878 21.752 1.00 64.12 191 LYS A O 1
ATOM 1536 N N . ASN A 1 192 ? -20.715 4.563 20.645 1.00 58.44 192 ASN A N 1
ATOM 1537 C CA . ASN A 1 192 ? -19.910 4.777 21.849 1.00 58.44 192 ASN A CA 1
ATOM 1538 C C . ASN A 1 192 ? -20.461 5.955 22.671 1.00 58.44 192 ASN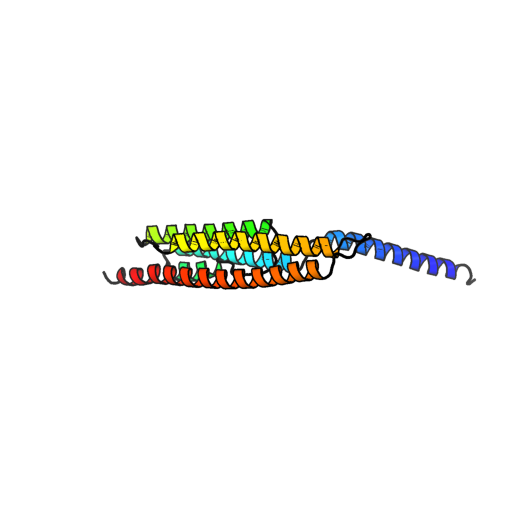 A C 1
ATOM 1540 O O . ASN A 1 192 ? -20.555 5.867 23.889 1.00 58.44 192 ASN A O 1
ATOM 1544 N N . GLN A 1 193 ? -20.973 6.991 21.996 1.00 58.53 193 GLN A N 1
ATOM 1545 C CA . GLN A 1 193 ? -21.659 8.116 22.644 1.00 58.53 193 GLN A CA 1
ATOM 1546 C C . GLN A 1 193 ? -22.944 7.718 23.388 1.00 58.53 193 GLN A C 1
ATOM 1548 O O . GLN A 1 193 ? -23.388 8.461 24.254 1.00 58.53 193 GLN A O 1
ATOM 1553 N N . HIS A 1 194 ? -23.546 6.562 23.089 1.00 55.47 194 HIS A N 1
ATOM 1554 C CA . HIS A 1 194 ? -24.734 6.081 23.800 1.00 55.47 194 HIS A CA 1
ATOM 1555 C C . HIS A 1 194 ? -24.415 5.277 25.069 1.00 55.47 194 HIS A C 1
ATOM 1557 O O . HIS A 1 194 ? -25.322 5.067 25.873 1.00 55.47 194 HIS A O 1
ATOM 1563 N N . HIS A 1 195 ? -23.163 4.853 25.281 1.00 50.94 195 HIS A N 1
ATOM 1564 C CA . HIS A 1 195 ? -22.778 4.108 26.483 1.00 50.94 195 HIS A CA 1
ATOM 1565 C C . HIS A 1 195 ? -22.365 4.994 27.667 1.00 50.94 195 HIS A C 1
ATOM 1567 O O . HIS A 1 195 ? -22.494 4.539 28.797 1.00 50.94 195 HIS A O 1
ATOM 1573 N N . ASP A 1 196 ? -21.990 6.257 27.440 1.00 50.94 196 ASP A N 1
ATOM 1574 C CA . ASP A 1 196 ? -21.599 7.200 28.506 1.00 50.94 196 ASP A CA 1
ATOM 1575 C C . ASP A 1 196 ? -22.790 7.878 29.229 1.00 50.94 196 ASP A C 1
ATOM 1577 O O . ASP A 1 196 ? -22.591 8.716 30.109 1.00 50.94 196 ASP A O 1
ATOM 1581 N N . TYR A 1 197 ? -24.037 7.538 28.875 1.00 45.31 197 TYR A N 1
ATOM 1582 C CA . TYR A 1 197 ? -25.259 8.140 29.444 1.00 45.31 197 TYR A CA 1
ATOM 1583 C C . TYR A 1 197 ? -26.024 7.252 30.445 1.00 45.31 197 TYR A C 1
ATOM 1585 O O . TYR A 1 197 ? -27.170 7.562 30.780 1.00 45.31 197 TYR A O 1
ATOM 1593 N N . HIS A 1 198 ? -25.418 6.176 30.949 1.00 37.78 198 HIS A N 1
ATOM 1594 C CA . HIS A 1 198 ? -26.021 5.284 31.947 1.00 37.78 198 HIS A CA 1
ATOM 1595 C C . HIS A 1 198 ? -25.076 5.013 33.114 1.00 37.78 198 HIS A C 1
ATOM 1597 O O . HIS A 1 198 ? -25.604 4.874 34.241 1.00 37.78 198 HIS A O 1
#

Nearest PDB structures (foldseek):
  5c21-assembly1_A  TM=2.134E-01  e=7.302E+00  Escherichia coli

Solvent-accessible surface area (backbone atoms only — not comparable to full-atom values): 11105 Å² total; per-residue (Å²): 134,62,81,70,51,57,58,54,53,51,52,49,52,52,51,50,51,50,50,53,53,51,50,52,54,55,47,45,67,71,48,64,78,65,43,69,64,55,56,50,50,52,48,53,52,51,53,16,50,51,24,41,57,51,19,53,54,30,50,76,72,66,38,58,67,65,17,56,62,35,39,59,57,25,53,82,83,75,85,69,96,54,54,74,67,52,48,52,53,52,47,52,47,46,53,53,52,52,52,49,51,49,57,50,23,66,76,67,74,43,86,64,84,60,50,66,58,45,50,51,50,50,53,53,46,49,52,51,52,50,54,44,39,51,47,53,51,50,52,50,54,59,70,63,60,85,72,97,60,82,70,55,69,67,61,59,49,50,53,50,50,52,50,54,50,47,51,51,54,48,53,55,49,48,52,49,43,51,54,48,51,50,52,51,51,52,61,62,50,65,56,54,69,65,64,80,77,120

Sequence (198 aa):
MYASLIPGIIFGFIGLYIIYWFSKIILSQFFGPFSFKDMRNKRIVGDASKALDASKRLLEEQKVEECLERLKGAFIFHSGPFSYEMISMITNQHLACLQFLLDISDRTNNRLEDLPILEELVHVRAGMLKAYADTVGSLRKLAYKRDTSKAPAWAKNEFKAKQKELIGRLEDNIQSIKKVYVSIGTALTSKNQHHDYH

Secondary structure (DSSP, 8-state):
--TTHHHHHHHHHHHHHHHHHHHHHHHHHHHSS--HHHHHHHHHHHHHHHHHHHHHHHHHTT-HHHHHHHHHTTS----S---HHHHHHHHHHHHHHHHHHHHHHHHHT---TTHHHHHHHHHHHHHHHHHHHHHHHHHHHHHH--SS-PPPHHHHHHHHHHHHHHHHHHHHHHHHHHHHHHHHHHHHHHHHTTTTT-

pLDDT: mean 84.18, std 12.44, range [37.78, 96.25]

Mean predicted aligned error: 10.1 Å

Radius of gyration: 26.25 Å; Cα contacts (8 Å, |Δi|>4): 132; chains: 1; bounding box: 92×28×65 Å